Protein AF-0000000079819477 (afdb_homodimer)

Radius of gyration: 20.24 Å; Cα contacts (8 Å, |Δi|>4): 653; chains: 2; bounding box: 51×60×41 Å

InterPro domains:
  IPR011944 Steroid delta5-4-isomerase [TIGR02246] (7-122)
  IPR032710 NTF2-like domain superfamily [SSF54427] (2-127)
  IPR037401 SnoaL-like domain [PF13577] (3-123)

Organism: NCBI:txid1608957

pLDDT: mean 87.88, std 18.4, range [23.7, 98.88]

Solvent-accessible surface area (backbone atoms only — not comparable to full-atom values): 16091 Å² total; per-residue (Å²): 129,88,58,61,66,62,48,50,53,56,54,46,52,56,54,50,30,42,54,25,50,45,64,69,29,33,62,68,25,29,61,51,37,29,71,76,14,40,34,23,80,36,70,83,53,72,38,69,17,23,68,54,38,20,54,52,43,42,59,58,52,68,48,39,75,48,49,47,66,47,73,33,46,76,43,71,50,76,57,90,54,32,33,40,38,35,31,33,36,47,31,41,30,28,32,58,89,80,63,46,68,41,36,39,35,31,40,37,46,36,34,32,34,52,53,96,88,36,79,25,33,44,33,41,35,37,30,36,62,50,44,44,66,76,54,81,66,45,49,86,71,55,53,26,30,39,82,93,45,55,51,74,70,71,81,110,129,87,55,63,67,59,48,50,55,57,55,44,51,56,41,50,31,39,47,22,49,46,33,70,30,32,62,68,24,29,63,51,37,29,72,77,13,40,36,24,78,39,70,83,53,73,38,71,16,23,69,54,38,20,54,52,43,40,59,58,52,67,48,37,73,45,44,48,65,40,54,44,76,77,43,72,49,74,58,90,56,33,34,39,38,36,31,33,33,49,31,40,31,28,31,61,88,80,62,48,68,41,35,40,35,32,40,36,46,36,34,33,33,52,56,96,88,36,77,25,32,44,33,39,37,38,31,33,67,52,44,43,66,76,51,81,66,46,43,78,72,61,38,40,38,53,88,92,48,46,57,72,69,70,81,108

Foldseek 3Di:
DDPVVVLVQQVVLVVQLVVCLQVLNLLSNLVLAAQQAWEAALQPDTQGGSVSRSVVSNVVSVQFPGKDKDKADWDWDDDPFKMKIKIKIWMWTQGPVPRDIKIWIWMKIFMWGQDPNHTGTRYIHIQTDAMVVGDPSRDPQRCLDDPVRGPPPPVD/DDDVVVLVQVVVLVVQLVVCLQVLNLLSNLVLAAQQAWEAALQPDTQGGSVSRSVVSNVVSVQFDGKDKDKADWDWDDDPFKMKIKIKIWMWTQGPVPRDIKIWIWIKIFMWGQDPNHTGTRYIYIQTPAMVVGDPSRDPCRCLDDPVCGPPCPVD

Structure (mmCIF, N/CA/C/O backbone):
data_AF-0000000079819477-model_v1
#
loop_
_entity.id
_entity.type
_entity.pdbx_description
1 polymer 'SnoaL-like domain-containing protein'
#
loop_
_atom_site.group_PDB
_atom_site.id
_atom_site.type_symbol
_atom_site.label_atom_id
_atom_site.label_alt_id
_atom_site.label_comp_id
_atom_site.label_asym_id
_atom_site.label_entity_id
_atom_site.label_seq_id
_atom_site.pdbx_PDB_ins_code
_atom_site.Cartn_x
_atom_site.Cartn_y
_atom_site.Cartn_z
_atom_site.occupancy
_atom_site.B_iso_or_equiv
_atom_site.auth_seq_id
_atom_site.auth_comp_id
_atom_site.auth_asym_id
_atom_site.auth_atom_id
_atom_site.pdbx_PDB_model_num
ATOM 1 N N . MET A 1 1 ? 21.891 3.715 -12.352 1 65.81 1 MET A N 1
ATOM 2 C CA . MET A 1 1 ? 21.922 2.898 -11.141 1 65.81 1 MET A CA 1
ATOM 3 C C . MET A 1 1 ? 20.906 3.387 -10.117 1 65.81 1 MET A C 1
ATOM 5 O O . MET A 1 1 ? 20.656 4.59 -10.016 1 65.81 1 MET A O 1
ATOM 9 N N . THR A 1 2 ? 20.266 2.428 -9.547 1 78.06 2 THR A N 1
ATOM 10 C CA . THR A 1 2 ? 19.266 2.789 -8.539 1 78.06 2 THR A CA 1
ATOM 11 C C . THR A 1 2 ? 19.938 3.459 -7.34 1 78.06 2 THR A C 1
ATOM 13 O O . THR A 1 2 ? 20.875 2.918 -6.762 1 78.06 2 THR A O 1
ATOM 16 N N . ASP A 1 3 ? 19.641 4.723 -7.102 1 89.94 3 ASP A N 1
ATOM 17 C CA . ASP A 1 3 ? 20.141 5.461 -5.945 1 89.94 3 ASP A CA 1
ATOM 18 C C . ASP A 1 3 ? 19.344 5.117 -4.688 1 89.94 3 ASP A C 1
ATOM 20 O O . ASP A 1 3 ? 18.391 5.812 -4.34 1 89.94 3 ASP A O 1
ATOM 24 N N . LEU A 1 4 ? 19.812 4.129 -4.02 1 94.12 4 LEU A N 1
ATOM 25 C CA . LEU A 1 4 ? 19.094 3.58 -2.883 1 94.12 4 LEU A CA 1
ATOM 26 C C . LEU A 1 4 ? 19.062 4.574 -1.726 1 94.12 4 LEU A C 1
ATOM 28 O O . LEU A 1 4 ? 18.094 4.613 -0.96 1 94.12 4 LEU A O 1
ATOM 32 N N . ALA A 1 5 ? 20.078 5.289 -1.614 1 94.69 5 ALA A N 1
ATOM 33 C CA . ALA A 1 5 ? 20.109 6.285 -0.549 1 94.69 5 ALA A CA 1
ATOM 34 C C . ALA A 1 5 ? 19.047 7.352 -0.766 1 94.69 5 ALA A C 1
ATOM 36 O O . ALA A 1 5 ? 18.312 7.711 0.165 1 94.69 5 ALA A O 1
ATOM 37 N N . ALA A 1 6 ? 18.953 7.883 -1.973 1 96 6 ALA A N 1
ATOM 38 C CA . ALA A 1 6 ? 17.938 8.883 -2.299 1 96 6 ALA A CA 1
ATOM 39 C C . ALA A 1 6 ? 16.547 8.31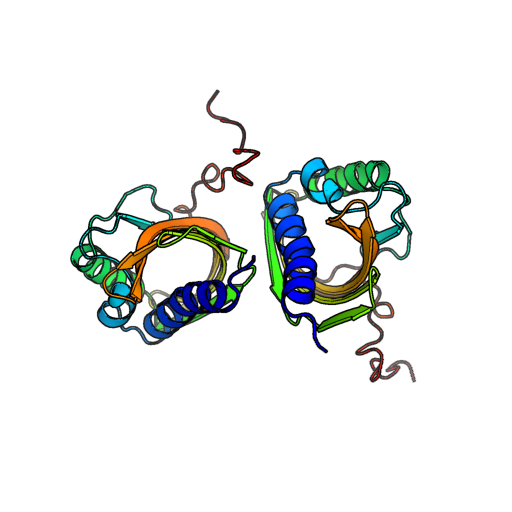2 -2.105 1 96 6 ALA A C 1
ATOM 41 O O . ALA A 1 6 ? 15.648 9.008 -1.604 1 96 6 ALA A O 1
ATOM 42 N N . ILE A 1 7 ? 16.344 7.109 -2.504 1 96.62 7 ILE A N 1
ATOM 43 C CA . ILE A 1 7 ? 15.055 6.449 -2.342 1 96.62 7 ILE A CA 1
ATOM 44 C C . ILE A 1 7 ? 14.688 6.395 -0.86 1 96.62 7 ILE A C 1
ATOM 46 O O . ILE A 1 7 ? 13.57 6.746 -0.478 1 96.62 7 ILE A O 1
ATOM 50 N N . ARG A 1 8 ? 15.617 5.988 -0.075 1 96.62 8 ARG A N 1
ATOM 51 C CA . ARG A 1 8 ? 15.367 5.902 1.359 1 96.62 8 ARG A CA 1
ATOM 52 C C . ARG A 1 8 ? 15.062 7.273 1.95 1 96.62 8 ARG A C 1
ATOM 54 O O . ARG A 1 8 ? 14.211 7.406 2.824 1 96.62 8 ARG A O 1
ATOM 61 N N . GLU A 1 9 ? 15.742 8.219 1.537 1 97.38 9 GLU A N 1
ATOM 62 C CA . GLU A 1 9 ? 15.492 9.578 2.01 1 97.38 9 GLU A CA 1
ATOM 63 C C . GLU A 1 9 ? 14.078 10.031 1.666 1 97.38 9 GLU A C 1
ATOM 65 O O . GLU A 1 9 ? 13.398 10.648 2.488 1 97.38 9 GLU A O 1
ATOM 70 N N . VAL A 1 10 ? 13.633 9.742 0.478 1 98.12 10 VAL A N 1
ATOM 71 C CA . VAL A 1 10 ? 12.297 10.109 0.036 1 98.12 10 VAL A CA 1
ATOM 72 C C . VAL A 1 10 ? 11.258 9.375 0.876 1 98.12 10 VAL A C 1
ATOM 74 O O . VAL A 1 10 ? 10.273 9.977 1.329 1 98.12 10 VAL A O 1
ATOM 77 N N . GLU A 1 11 ? 11.469 8.102 1.123 1 98.06 11 GLU A N 1
ATOM 78 C CA . GLU A 1 11 ? 10.555 7.32 1.952 1 98.06 11 GLU A CA 1
ATOM 79 C C . GLU A 1 11 ? 10.453 7.902 3.359 1 98.06 11 GLU A C 1
ATOM 81 O O . GLU A 1 11 ? 9.367 7.953 3.939 1 98.06 11 GLU A O 1
ATOM 86 N N . GLN A 1 12 ? 11.531 8.359 3.887 1 97.69 12 GLN A N 1
ATOM 87 C CA . GLN A 1 12 ? 11.586 8.875 5.254 1 97.69 12 GLN A CA 1
ATOM 88 C C . GLN A 1 12 ? 10.766 10.148 5.395 1 97.69 12 GLN A C 1
ATOM 90 O O . GLN A 1 12 ? 10.297 10.484 6.488 1 97.69 12 GLN A O 1
ATOM 95 N N . VAL A 1 13 ? 10.586 10.867 4.32 1 97.69 13 VAL A N 1
ATOM 96 C CA . VAL A 1 13 ? 9.766 12.07 4.359 1 97.69 13 VAL A CA 1
ATOM 97 C C . VAL A 1 13 ? 8.367 11.719 4.859 1 97.69 13 VAL A C 1
ATOM 99 O O . VAL A 1 13 ? 7.824 12.398 5.734 1 97.69 13 VAL A O 1
ATOM 102 N N . PHE A 1 14 ? 7.801 10.633 4.422 1 95.19 14 PHE A N 1
ATOM 103 C CA . PHE A 1 14 ? 6.426 10.297 4.77 1 95.19 14 PHE A CA 1
ATOM 104 C C . PHE A 1 14 ? 6.367 9.641 6.145 1 95.19 14 PHE A C 1
ATOM 106 O O . PHE A 1 14 ? 5.367 9.766 6.855 1 95.19 14 PHE A O 1
ATOM 113 N N . VAL A 1 15 ? 7.43 8.969 6.488 1 97.38 15 VAL A N 1
ATOM 114 C CA . VAL A 1 15 ? 7.488 8.445 7.848 1 97.38 15 VAL A CA 1
ATOM 115 C C . VAL A 1 15 ? 7.496 9.594 8.852 1 97.38 15 VAL A C 1
ATOM 117 O O . VAL A 1 15 ? 6.746 9.578 9.828 1 97.38 15 VAL A O 1
ATOM 120 N N . THR A 1 16 ? 8.266 10.57 8.516 1 96.88 16 THR A N 1
ATOM 121 C CA . THR A 1 16 ? 8.32 11.75 9.367 1 96.88 16 THR A CA 1
ATOM 122 C C . THR A 1 16 ? 6.984 12.484 9.375 1 96.88 16 THR A C 1
ATOM 124 O O . THR A 1 16 ? 6.5 12.891 10.43 1 96.88 16 THR A O 1
ATOM 127 N N . TYR A 1 17 ? 6.398 12.68 8.234 1 98.12 17 TYR A N 1
ATOM 128 C CA . TYR A 1 17 ? 5.113 13.352 8.109 1 98.12 17 TYR A CA 1
ATOM 129 C C . TYR A 1 17 ? 4.074 12.727 9.023 1 98.12 17 TYR A C 1
ATOM 131 O O . TYR A 1 17 ? 3.475 13.406 9.859 1 98.12 17 TYR A O 1
ATOM 139 N N . PHE A 1 18 ? 3.904 11.445 8.945 1 98.31 18 PHE A N 1
ATOM 140 C CA . PHE A 1 18 ? 2.832 10.797 9.688 1 98.31 18 PHE A CA 1
ATOM 141 C C . PHE A 1 18 ? 3.166 10.719 11.172 1 98.31 18 PHE A C 1
ATOM 143 O O . PHE A 1 18 ? 2.271 10.766 12.016 1 98.31 18 PHE A O 1
ATOM 150 N N . ASP A 1 19 ? 4.48 10.602 11.516 1 98.38 19 ASP A N 1
ATOM 151 C CA . ASP A 1 19 ? 4.852 10.695 12.922 1 98.38 19 ASP A CA 1
ATOM 152 C C . ASP A 1 19 ? 4.383 12.016 13.531 1 98.38 19 ASP A C 1
ATOM 154 O O . ASP A 1 19 ? 3.871 12.039 14.648 1 98.38 19 ASP A O 1
ATOM 158 N N . ARG A 1 20 ? 4.543 13.07 12.773 1 98.31 20 ARG A N 1
ATOM 159 C CA . ARG A 1 20 ? 4.113 14.383 13.242 1 98.31 20 ARG A CA 1
ATOM 160 C C . ARG A 1 20 ? 2.59 14.492 13.25 1 98.31 20 ARG A C 1
ATOM 162 O O . ARG A 1 20 ? 2.012 15.109 14.148 1 98.31 20 ARG A O 1
ATOM 169 N N . VAL A 1 21 ? 1.913 13.93 12.25 1 98.12 21 VAL A N 1
ATOM 170 C CA . VAL A 1 21 ? 0.455 13.883 12.234 1 98.12 21 VAL A CA 1
ATOM 171 C C . VAL A 1 21 ? -0.05 13.18 13.5 1 98.12 21 VAL A C 1
ATOM 173 O O . VAL A 1 21 ? -0.926 13.695 14.195 1 98.12 21 VAL A O 1
ATOM 176 N N . ASP A 1 22 ? 0.51 12.086 13.812 1 98.31 22 ASP A N 1
ATOM 177 C CA . ASP A 1 22 ? 0.07 11.281 14.953 1 98.31 22 ASP A CA 1
ATOM 178 C C . ASP A 1 22 ? 0.388 11.984 16.266 1 98.31 22 ASP A C 1
ATOM 180 O O . ASP A 1 22 ? -0.265 11.734 17.281 1 98.31 22 ASP A O 1
ATOM 184 N N . ALA A 1 23 ? 1.373 12.844 16.266 1 98.19 23 ALA A N 1
ATOM 185 C CA . ALA A 1 23 ? 1.711 13.664 17.422 1 98.19 23 ALA A CA 1
ATOM 186 C C . ALA A 1 23 ? 0.801 14.891 17.516 1 98.19 23 ALA A C 1
ATOM 188 O O . ALA A 1 23 ? 0.952 15.719 18.422 1 98.19 23 ALA A O 1
ATOM 189 N N . LYS A 1 24 ? -0.048 15.039 16.594 1 97 24 LYS A N 1
ATOM 190 C CA . LYS A 1 24 ? -0.95 16.188 16.516 1 97 24 LYS A CA 1
ATOM 191 C C . LYS A 1 24 ? -0.17 17.484 16.422 1 97 24 LYS A C 1
ATOM 193 O O . LYS A 1 24 ? -0.465 18.453 17.125 1 97 24 LYS A O 1
ATOM 198 N N . ASP A 1 25 ? 0.803 17.422 15.617 1 97.94 25 ASP A N 1
ATOM 199 C CA . ASP A 1 25 ? 1.66 18.578 15.328 1 97.94 25 ASP A CA 1
ATOM 200 C C . ASP A 1 25 ? 1.52 19.016 13.875 1 97.94 25 ASP A C 1
ATOM 202 O O . ASP A 1 25 ? 2.402 18.75 13.055 1 97.94 25 ASP A O 1
ATOM 206 N N . PRO A 1 26 ? 0.412 19.75 13.594 1 97.12 26 PRO A N 1
ATOM 207 C CA . PRO A 1 26 ? 0.132 20.078 12.195 1 97.12 26 PRO A CA 1
ATOM 208 C C . PRO A 1 26 ? 1.233 20.922 11.555 1 97.12 26 PRO A C 1
ATOM 210 O O . PRO A 1 26 ? 1.517 20.781 10.367 1 97.12 26 PRO A O 1
ATOM 213 N N . GLU A 1 27 ? 1.852 21.828 12.266 1 97.94 27 GLU A N 1
ATOM 214 C CA . GLU A 1 27 ? 2.936 22.625 11.711 1 97.94 27 GLU A CA 1
ATOM 215 C C . GLU A 1 27 ? 4.145 21.766 11.375 1 97.94 27 GLU A C 1
ATOM 217 O O . GLU A 1 27 ? 4.723 21.891 10.289 1 97.94 27 GLU A O 1
ATOM 222 N N . GLY A 1 28 ? 4.531 20.922 12.344 1 98.25 28 GLY A N 1
ATOM 223 C CA . GLY A 1 28 ? 5.617 19.984 12.086 1 98.25 28 GLY A CA 1
ATOM 224 C C . GLY A 1 28 ? 5.34 19.062 10.922 1 98.25 28 GLY A C 1
ATOM 225 O O . GLY A 1 28 ? 6.242 18.75 10.141 1 98.25 28 GLY A O 1
ATOM 226 N N . ALA A 1 29 ? 4.105 18.625 10.797 1 98.38 29 ALA A N 1
ATOM 227 C CA . ALA A 1 29 ? 3.713 17.766 9.68 1 98.38 29 ALA A CA 1
ATOM 228 C C . ALA A 1 29 ? 3.801 18.5 8.352 1 98.38 29 ALA A C 1
ATOM 230 O O . ALA A 1 29 ? 4.336 17.984 7.375 1 98.38 29 ALA A O 1
ATOM 231 N N . ALA A 1 30 ? 3.359 19.688 8.336 1 98.31 30 ALA A N 1
ATOM 232 C CA . ALA A 1 30 ? 3.307 20.469 7.102 1 98.31 30 ALA A CA 1
ATOM 233 C C . ALA A 1 30 ? 4.707 20.875 6.648 1 98.31 30 ALA A C 1
ATOM 235 O O . ALA A 1 30 ? 4.902 21.281 5.5 1 98.31 30 ALA A O 1
ATOM 236 N N . ALA A 1 31 ? 5.672 20.766 7.484 1 98.19 31 ALA A N 1
ATOM 237 C CA . ALA A 1 31 ? 7.023 21.266 7.234 1 98.19 31 ALA A CA 1
ATOM 238 C C . ALA A 1 31 ? 7.699 20.469 6.113 1 98.19 31 ALA A C 1
ATOM 240 O O . ALA A 1 31 ? 8.672 20.953 5.52 1 98.19 31 ALA A O 1
ATOM 241 N N . VAL A 1 32 ? 7.266 19.312 5.797 1 98.38 32 VAL A N 1
ATOM 242 C CA . VAL A 1 32 ? 7.891 18.516 4.742 1 98.38 32 VAL A CA 1
ATOM 243 C C . VAL A 1 32 ? 7.43 19.016 3.377 1 98.38 32 VAL A C 1
ATOM 245 O O . VAL A 1 32 ? 7.992 18.625 2.348 1 98.38 32 VAL A O 1
ATOM 248 N N . PHE A 1 33 ? 6.406 19.828 3.33 1 98.69 33 PHE A N 1
ATOM 249 C CA . PHE A 1 33 ? 5.844 20.328 2.084 1 98.69 33 PHE A CA 1
ATOM 250 C C . PHE A 1 33 ? 6.488 21.656 1.692 1 98.69 33 PHE A C 1
ATOM 252 O O . PHE A 1 33 ? 6.883 22.438 2.559 1 98.69 33 PHE A O 1
ATOM 259 N N . ALA A 1 34 ? 6.574 21.891 0.445 1 98.75 34 ALA A N 1
ATOM 260 C CA . ALA A 1 34 ? 7.062 23.156 -0.084 1 98.75 34 ALA A CA 1
ATOM 261 C C . ALA A 1 34 ? 6.105 24.297 0.25 1 98.75 34 ALA A C 1
ATOM 263 O O . ALA A 1 34 ? 4.906 24.078 0.43 1 98.75 34 ALA A O 1
ATOM 264 N N . GLU A 1 35 ? 6.617 25.453 0.262 1 98.31 35 GLU A N 1
ATOM 265 C CA . GLU A 1 35 ? 5.793 26.641 0.516 1 98.31 35 GLU A CA 1
ATOM 266 C C . GLU A 1 35 ? 4.691 26.781 -0.53 1 98.31 35 GLU A C 1
ATOM 268 O O . GLU A 1 35 ? 3.605 27.281 -0.234 1 98.31 35 GLU A O 1
ATOM 273 N N . ASP A 1 36 ? 4.988 26.266 -1.701 1 98.25 36 ASP A N 1
ATOM 274 C CA . ASP A 1 36 ? 4.043 26.375 -2.807 1 98.25 36 ASP A CA 1
ATOM 275 C C . ASP A 1 36 ? 3.445 25.016 -3.168 1 98.25 36 ASP A C 1
ATOM 277 O O . ASP A 1 36 ? 3.033 24.797 -4.309 1 98.25 36 ASP A O 1
ATOM 281 N N . ALA A 1 37 ? 3.504 24.141 -2.295 1 98.75 37 ALA A N 1
ATOM 282 C CA . ALA A 1 37 ? 3.014 22.781 -2.562 1 98.75 37 ALA A CA 1
ATOM 283 C C . ALA A 1 37 ? 1.526 22.797 -2.9 1 98.75 37 ALA A C 1
ATOM 285 O O . ALA A 1 37 ? 0.786 23.672 -2.438 1 98.75 37 ALA A O 1
ATOM 286 N N . ARG A 1 38 ? 1.12 21.891 -3.697 1 98.56 38 ARG A N 1
ATOM 287 C CA . ARG A 1 38 ? -0.28 21.609 -4.004 1 98.56 38 ARG A CA 1
ATOM 288 C C . ARG A 1 38 ? -0.738 20.312 -3.348 1 98.56 38 ARG A C 1
ATOM 290 O O . ARG A 1 38 ? -0.181 19.25 -3.615 1 98.56 38 ARG A O 1
ATOM 297 N N . ILE A 1 39 ? -1.834 20.406 -2.547 1 96.69 39 ILE A N 1
ATOM 298 C CA . ILE A 1 39 ? -2.17 19.281 -1.685 1 96.69 39 ILE A CA 1
ATOM 299 C C . ILE A 1 39 ? -3.66 18.969 -1.8 1 96.69 39 ILE A C 1
ATOM 301 O O . ILE A 1 39 ? -4.5 19.859 -1.649 1 96.69 39 ILE A O 1
ATOM 305 N N . ASP A 1 40 ? -3.984 17.75 -2.068 1 92.81 40 ASP A N 1
ATOM 306 C CA . ASP A 1 40 ? -5.355 17.234 -2.078 1 92.81 40 ASP A CA 1
ATOM 307 C C . ASP A 1 40 ? -5.5 16.031 -1.165 1 92.81 40 ASP A C 1
ATOM 309 O O . ASP A 1 40 ? -4.938 14.961 -1.441 1 92.81 40 ASP A O 1
ATOM 313 N N . ILE A 1 41 ? -6.293 16.156 -0.115 1 90.31 41 ILE A N 1
ATOM 314 C CA . ILE A 1 41 ? -6.48 15.039 0.808 1 90.31 41 ILE A CA 1
ATOM 315 C C . ILE A 1 41 ? -7.906 14.508 0.692 1 90.31 41 ILE A C 1
ATOM 317 O O . ILE A 1 41 ? -8.695 14.625 1.634 1 90.31 41 ILE A O 1
ATOM 321 N N . MET A 1 42 ? -8.227 13.883 -0.385 1 81.94 42 MET A N 1
ATOM 322 C CA . MET A 1 42 ? -9.391 13.039 -0.655 1 81.94 42 MET A CA 1
ATOM 323 C C . MET A 1 42 ? -10.602 13.883 -1.022 1 81.94 42 MET A C 1
ATOM 325 O O . MET A 1 42 ? -11.68 13.344 -1.288 1 81.94 42 MET A O 1
ATOM 329 N N . THR A 1 43 ? -10.516 15.156 -1.091 1 76.25 43 THR A N 1
ATOM 330 C CA . THR A 1 43 ? -11.703 15.984 -1.277 1 76.25 43 THR A CA 1
ATOM 331 C C . THR A 1 43 ? -11.828 16.422 -2.732 1 76.25 43 THR A C 1
ATOM 333 O O . THR A 1 43 ? -12.891 16.891 -3.152 1 76.25 43 THR A O 1
ATOM 336 N N . GLY A 1 44 ? -10.766 16.25 -3.469 1 78.56 44 GLY A N 1
ATOM 337 C CA . GLY A 1 44 ? -10.742 16.812 -4.812 1 78.56 44 GLY A CA 1
ATOM 338 C C . GLY A 1 44 ? -10.414 18.281 -4.844 1 78.56 44 GLY A C 1
ATOM 339 O O . GLY A 1 44 ? -10.148 18.844 -5.91 1 78.56 44 GLY A O 1
ATOM 340 N N . ARG A 1 45 ? -10.406 18.953 -3.701 1 83.94 45 ARG A N 1
ATOM 341 C CA . ARG A 1 45 ? -10.023 20.344 -3.594 1 83.94 45 ARG A CA 1
ATOM 342 C C . ARG A 1 45 ? -8.547 20.484 -3.223 1 83.94 45 ARG A C 1
ATOM 344 O O . ARG A 1 45 ? -8.086 19.875 -2.252 1 83.94 45 ARG A O 1
ATOM 351 N N . VAL A 1 46 ? -8 21.328 -3.98 1 93.25 46 VAL A N 1
ATOM 352 C CA . VAL A 1 46 ? -6.566 21.5 -3.771 1 93.25 46 VAL A CA 1
ATOM 353 C C . VAL A 1 46 ? -6.316 22.641 -2.781 1 93.25 46 VAL A C 1
ATOM 355 O O . VAL A 1 46 ? -6.836 23.734 -2.953 1 93.25 46 VAL A O 1
ATOM 358 N N . VAL A 1 47 ? -5.543 22.312 -1.734 1 95.62 47 VAL A N 1
ATOM 359 C CA . VAL A 1 47 ? -5.008 23.312 -0.817 1 95.62 47 VAL A CA 1
ATOM 360 C C . VAL A 1 47 ? -3.666 23.828 -1.338 1 95.62 47 VAL A C 1
ATOM 362 O O . VAL A 1 47 ? -2.758 23.047 -1.612 1 95.62 47 VAL A O 1
ATOM 365 N N . GLU A 1 48 ? -3.617 25.109 -1.389 1 97.56 48 GLU A N 1
ATOM 366 C CA . GLU A 1 48 ? -2.412 25.688 -1.969 1 97.56 48 GLU A CA 1
ATOM 367 C C . GLU A 1 48 ? -1.472 26.203 -0.883 1 97.56 48 GLU A C 1
ATOM 369 O O . GLU A 1 48 ? -1.802 27.156 -0.172 1 97.56 48 GLU A O 1
ATOM 374 N N . GLY A 1 49 ? -0.332 25.531 -0.805 1 98.44 49 GLY A N 1
ATOM 375 C CA . GLY A 1 49 ? 0.728 26.047 0.044 1 98.44 49 GLY A CA 1
ATOM 376 C C . GLY A 1 49 ? 0.797 25.375 1.397 1 98.44 49 GLY A C 1
ATOM 377 O O . GLY A 1 49 ? -0.228 24.953 1.944 1 98.44 49 GLY A O 1
ATOM 378 N N . ARG A 1 50 ? 1.951 25.438 1.971 1 98.56 50 ARG A N 1
ATOM 379 C CA . ARG A 1 50 ? 2.279 24.781 3.232 1 98.56 50 ARG A CA 1
ATOM 380 C C . ARG A 1 50 ? 1.475 25.375 4.383 1 98.56 50 ARG A C 1
ATOM 382 O O . ARG A 1 50 ? 0.926 24.641 5.207 1 98.56 50 ARG A O 1
ATOM 389 N N . ASP A 1 51 ? 1.397 26.656 4.461 1 98.19 51 ASP A N 1
ATOM 390 C CA . ASP A 1 51 ? 0.721 27.312 5.578 1 98.19 51 ASP A CA 1
ATOM 391 C C . ASP A 1 51 ? -0.775 27 5.566 1 98.19 51 ASP A C 1
ATOM 393 O O . ASP A 1 51 ? -1.36 26.703 6.609 1 98.19 51 ASP A O 1
ATOM 397 N N . ALA A 1 52 ? -1.315 27.172 4.395 1 97.75 52 ALA A N 1
ATOM 398 C CA . ALA A 1 52 ? -2.732 26.828 4.273 1 97.75 52 ALA A CA 1
ATOM 399 C C . ALA A 1 52 ? -2.984 25.375 4.652 1 97.75 52 ALA A C 1
ATOM 401 O O . ALA A 1 52 ? -3.982 25.062 5.301 1 97.75 52 ALA A O 1
ATOM 402 N N . TYR A 1 53 ? -2.123 24.547 4.25 1 97.75 53 TYR A N 1
ATOM 403 C CA . TYR A 1 53 ? -2.283 23.141 4.578 1 97.75 53 TYR A CA 1
ATOM 404 C C . TYR A 1 53 ? -2.148 22.906 6.078 1 97.75 53 TYR A C 1
ATOM 406 O O . TYR A 1 53 ? -2.885 22.109 6.656 1 97.75 53 TYR A O 1
ATOM 414 N N . ALA A 1 54 ? -1.207 23.547 6.688 1 98 54 ALA A N 1
ATOM 415 C CA . ALA A 1 54 ? -1.066 23.406 8.133 1 98 54 ALA A CA 1
ATOM 416 C C . ALA A 1 54 ? -2.373 23.75 8.852 1 98 54 ALA A C 1
ATOM 418 O O . ALA A 1 54 ? -2.785 23.031 9.773 1 98 54 ALA A O 1
ATOM 419 N N . ARG A 1 55 ? -3.014 24.781 8.43 1 97.44 55 ARG A N 1
ATOM 420 C CA . ARG A 1 55 ? -4.285 25.172 9.031 1 97.44 55 ARG A CA 1
ATOM 421 C C . ARG A 1 55 ? -5.363 24.125 8.773 1 97.44 55 ARG A C 1
ATOM 423 O O . ARG A 1 55 ? -6.121 23.766 9.672 1 97.44 55 ARG A O 1
ATOM 430 N N . THR A 1 56 ? -5.398 23.734 7.574 1 95.88 56 THR A N 1
ATOM 431 C CA . THR A 1 56 ? -6.355 22.703 7.211 1 95.88 56 THR A CA 1
ATOM 432 C C . THR A 1 56 ? -6.133 21.438 8.047 1 95.88 56 THR A C 1
ATOM 434 O O . THR A 1 56 ? -7.082 20.875 8.594 1 95.88 56 THR A O 1
ATOM 437 N N . LEU A 1 57 ? -4.898 21.047 8.156 1 95.94 57 LEU A N 1
ATOM 438 C CA . LEU A 1 57 ? -4.543 19.844 8.898 1 95.94 57 LEU A CA 1
ATOM 439 C C . LEU A 1 57 ? -4.883 20 10.375 1 95.94 57 LEU A C 1
ATOM 441 O O . LEU A 1 57 ? -5.352 19.047 11.008 1 95.94 57 LEU A O 1
ATOM 445 N N . ALA A 1 58 ? -4.656 21.156 10.875 1 95.19 58 ALA A N 1
ATOM 446 C CA . ALA A 1 58 ? -5.02 21.422 12.266 1 95.19 58 ALA A CA 1
ATOM 447 C C . ALA A 1 58 ? -6.516 21.203 12.492 1 95.19 58 ALA A C 1
ATOM 449 O O . ALA A 1 58 ? -6.914 20.594 13.477 1 95.19 58 ALA A O 1
ATOM 450 N N . ALA A 1 59 ? -7.281 21.75 11.609 1 93.75 59 ALA A N 1
ATOM 451 C CA . ALA A 1 59 ? -8.727 21.594 11.719 1 93.75 59 ALA A CA 1
ATOM 452 C C . ALA A 1 59 ? -9.125 20.125 11.617 1 93.75 59 ALA A C 1
ATOM 454 O O . ALA A 1 59 ? -9.969 19.641 12.383 1 93.75 59 ALA A O 1
ATOM 455 N N . VAL A 1 60 ? -8.539 19.422 10.75 1 92.94 60 VAL A N 1
ATOM 456 C CA . VAL A 1 60 ? -8.836 18 10.555 1 92.94 60 VAL A CA 1
ATOM 457 C C . VAL A 1 60 ? -8.438 17.219 11.805 1 92.94 60 VAL A C 1
ATOM 459 O O . VAL A 1 60 ? -9.234 16.453 12.344 1 92.94 60 VAL A O 1
ATOM 462 N N . LEU A 1 61 ? -7.254 17.438 12.289 1 94.56 61 LEU A N 1
ATOM 463 C CA . LEU A 1 61 ? -6.727 16.688 13.43 1 94.56 61 LEU A CA 1
ATOM 464 C C . LEU A 1 61 ? -7.52 17 14.695 1 94.56 61 LEU A C 1
ATOM 466 O O . LEU A 1 61 ? -7.566 16.188 15.617 1 94.56 61 LEU A O 1
ATOM 470 N N . GLY A 1 62 ? -8.109 18.156 14.688 1 94.06 62 GLY A N 1
ATOM 471 C CA . GLY A 1 62 ? -8.922 18.562 15.82 1 94.06 62 GLY A CA 1
ATOM 472 C C . GLY A 1 62 ? -10.117 17.641 16.047 1 94.06 62 GLY A C 1
ATOM 473 O O . GLY A 1 62 ? -10.703 17.641 17.141 1 94.06 62 GLY A O 1
ATOM 474 N N . GLN A 1 63 ? -10.469 16.891 15.117 1 93.38 63 GLN A N 1
ATOM 475 C CA . GLN A 1 63 ? -11.633 16.016 15.195 1 93.38 63 GLN A CA 1
ATOM 476 C C . GLN A 1 63 ? -11.281 14.703 15.914 1 93.38 63 GLN A C 1
ATOM 478 O O . GLN A 1 63 ? -12.172 13.93 16.266 1 93.38 63 GLN A O 1
ATOM 483 N N . TYR A 1 64 ? -10 14.469 16.062 1 95.06 64 TYR A N 1
ATOM 484 C CA . TYR A 1 64 ? -9.57 13.164 16.547 1 95.06 64 TYR A CA 1
ATOM 485 C C . TYR A 1 64 ? -8.922 13.266 17.922 1 95.06 64 TYR A C 1
ATOM 487 O O . TYR A 1 64 ? -8.195 14.219 18.203 1 95.06 64 TYR A O 1
ATOM 495 N N . GLY A 1 65 ? -9.172 12.281 18.781 1 95.75 65 GLY A N 1
ATOM 496 C CA . GLY A 1 65 ? -8.453 12.156 20.047 1 95.75 65 GLY A CA 1
ATOM 497 C C . GLY A 1 65 ? -7.051 11.609 19.875 1 95.75 65 GLY A C 1
ATOM 498 O O . GLY A 1 65 ? -6.086 12.203 20.344 1 95.75 65 GLY A O 1
ATOM 499 N N . ARG A 1 66 ? -6.934 10.453 19.219 1 97.56 66 ARG A N 1
ATOM 500 C CA . ARG A 1 66 ? -5.684 9.781 18.875 1 97.56 66 ARG A CA 1
ATOM 501 C C . ARG A 1 66 ? -5.73 9.227 17.453 1 97.56 66 ARG A C 1
ATOM 503 O O . ARG A 1 66 ? -6.801 8.883 16.953 1 97.56 66 ARG A O 1
ATOM 510 N N . THR A 1 67 ? -4.617 9.227 16.891 1 97.62 67 THR A N 1
ATOM 511 C CA . THR A 1 67 ? -4.496 8.656 15.555 1 97.62 67 THR A CA 1
ATOM 512 C C . THR A 1 67 ? -3.262 7.762 15.453 1 97.62 67 THR A C 1
ATOM 514 O O . THR A 1 67 ? -2.348 7.867 16.266 1 97.62 67 THR A O 1
ATOM 517 N N . SER A 1 68 ? -3.225 6.859 14.508 1 98.56 68 SER A N 1
ATOM 518 C CA . SER A 1 68 ? -2.09 6.016 14.148 1 98.56 68 SER A CA 1
ATOM 519 C C . SER A 1 68 ? -2.076 5.719 12.648 1 98.56 68 SER A C 1
ATOM 521 O O . SER A 1 68 ? -3.033 5.152 12.117 1 98.56 68 SER A O 1
ATOM 523 N N . HIS A 1 69 ? -1.051 6.176 11.984 1 98.06 69 HIS A N 1
ATOM 524 C CA . HIS A 1 69 ? -0.906 5.996 10.547 1 98.06 69 HIS A CA 1
ATOM 525 C C . HIS A 1 69 ? 0.225 5.023 10.227 1 98.06 69 HIS A C 1
ATOM 527 O O . HIS A 1 69 ? 1.363 5.227 10.656 1 98.06 69 HIS A O 1
ATOM 533 N N . HIS A 1 70 ? -0.07 3.998 9.492 1 98.06 70 HIS A N 1
ATOM 534 C CA . HIS A 1 70 ? 0.875 2.967 9.078 1 98.06 70 HIS A CA 1
ATOM 535 C C . HIS A 1 70 ? 1.081 2.99 7.566 1 98.06 70 HIS A C 1
ATOM 537 O O . HIS A 1 70 ? 0.233 2.508 6.812 1 98.06 70 HIS A O 1
ATOM 543 N N . VAL A 1 71 ? 2.182 3.525 7.164 1 97.5 71 VAL A N 1
ATOM 544 C CA . VAL A 1 71 ? 2.484 3.656 5.742 1 97.5 71 VAL A CA 1
ATOM 545 C C . VAL A 1 71 ? 3.225 2.412 5.254 1 97.5 71 VAL A C 1
ATOM 547 O O . VAL A 1 71 ? 4.09 1.885 5.957 1 97.5 71 VAL A O 1
ATOM 550 N N . SER A 1 72 ? 2.852 1.978 4.082 1 96.31 72 SER A N 1
ATOM 551 C CA . SER A 1 72 ? 3.422 0.777 3.48 1 96.31 72 SER A CA 1
ATOM 552 C C . SER A 1 72 ? 3.506 0.903 1.962 1 96.31 72 SER A C 1
ATOM 554 O O . SER A 1 72 ? 3.174 1.95 1.402 1 96.31 72 SER A O 1
ATOM 556 N N . ASN A 1 73 ? 4.078 -0.093 1.25 1 96.44 73 ASN A N 1
ATOM 557 C CA . ASN A 1 73 ? 4.055 -0.247 -0.201 1 96.44 73 ASN A CA 1
ATOM 558 C C . ASN A 1 73 ? 4.777 0.902 -0.898 1 96.44 73 ASN A C 1
ATOM 560 O O . ASN A 1 73 ? 4.293 1.43 -1.9 1 96.44 73 ASN A O 1
ATOM 564 N N . PHE A 1 74 ? 5.824 1.249 -0.369 1 96.75 74 PHE A N 1
ATOM 565 C CA . PHE A 1 74 ? 6.539 2.352 -1.001 1 96.75 74 PHE A CA 1
ATOM 566 C C . PHE A 1 74 ? 7.031 1.951 -2.387 1 96.75 74 PHE A C 1
ATOM 568 O O . PHE A 1 74 ? 7.703 0.929 -2.541 1 96.75 74 PHE A O 1
ATOM 575 N N . GLN A 1 75 ? 6.758 2.762 -3.344 1 95.94 75 GLN A N 1
ATOM 576 C CA . GLN A 1 75 ? 7.367 2.812 -4.668 1 95.94 75 GLN A CA 1
ATOM 577 C C . GLN A 1 75 ? 7.918 4.203 -4.969 1 95.94 75 GLN A C 1
ATOM 579 O O . GLN A 1 75 ? 7.172 5.184 -4.977 1 95.94 75 GLN A O 1
ATOM 584 N N . VAL A 1 76 ? 9.227 4.25 -5.215 1 97.25 76 VAL A N 1
ATOM 585 C CA . VAL A 1 76 ? 9.883 5.543 -5.398 1 97.25 76 VAL A CA 1
ATOM 586 C C . VAL A 1 76 ? 10.758 5.508 -6.648 1 97.25 76 VAL A C 1
ATOM 588 O O . VAL A 1 76 ? 11.523 4.559 -6.852 1 97.25 76 VAL A O 1
ATOM 591 N N . THR A 1 77 ? 10.602 6.477 -7.473 1 96.06 77 THR A N 1
ATOM 592 C CA . THR A 1 77 ? 11.508 6.73 -8.578 1 96.06 77 THR A CA 1
ATOM 593 C C . THR A 1 77 ? 12.219 8.07 -8.406 1 96.06 77 THR A C 1
ATOM 595 O O . THR A 1 77 ? 11.586 9.07 -8.062 1 96.06 77 THR A O 1
ATOM 598 N N . VAL A 1 78 ? 13.531 8.039 -8.609 1 97.19 78 VAL A N 1
ATOM 599 C CA . VAL A 1 78 ? 14.328 9.258 -8.477 1 97.19 78 VAL A CA 1
ATOM 600 C C . VAL A 1 78 ? 15 9.578 -9.812 1 97.19 78 VAL A C 1
ATOM 602 O O . VAL A 1 78 ? 15.641 8.719 -10.414 1 97.19 78 VAL A O 1
ATOM 605 N N . ASP A 1 79 ? 14.812 10.719 -10.234 1 96.38 79 ASP A N 1
ATOM 606 C CA . ASP A 1 79 ? 15.453 11.266 -11.422 1 96.38 79 ASP A CA 1
ATOM 607 C C . ASP A 1 79 ? 16.125 12.602 -11.125 1 96.38 79 ASP A C 1
ATOM 609 O O . ASP A 1 79 ? 15.492 13.656 -11.203 1 96.38 79 ASP A O 1
ATOM 613 N N . GLY A 1 80 ? 17.422 12.492 -10.82 1 95.75 80 GLY A N 1
ATOM 614 C CA . GLY A 1 80 ? 18.125 13.695 -10.398 1 95.75 80 GLY A CA 1
ATOM 615 C C . GLY A 1 80 ? 17.547 14.297 -9.125 1 95.75 80 GLY A C 1
ATOM 616 O O . GLY A 1 80 ? 17.5 13.641 -8.086 1 95.75 80 GLY A O 1
ATOM 617 N N . ASP A 1 81 ? 17 15.469 -9.297 1 97.12 81 ASP A N 1
ATOM 618 C CA . ASP A 1 81 ? 16.484 16.203 -8.148 1 97.12 81 ASP A CA 1
ATOM 619 C C . ASP A 1 81 ? 14.961 16.125 -8.086 1 97.12 81 ASP A C 1
ATOM 621 O O . ASP A 1 81 ? 14.32 16.938 -7.406 1 97.12 81 ASP A O 1
ATOM 625 N N . ARG A 1 82 ? 14.414 15.266 -8.75 1 98.31 82 ARG A N 1
ATOM 626 C CA . ARG A 1 82 ? 12.977 15.023 -8.719 1 98.31 82 ARG A CA 1
ATOM 627 C C . ARG A 1 82 ? 12.672 13.562 -8.391 1 98.31 82 ARG A C 1
ATOM 629 O O . ARG A 1 82 ? 13.414 12.664 -8.789 1 98.31 82 ARG A O 1
ATOM 636 N N . ALA A 1 83 ? 11.625 13.383 -7.66 1 98.38 83 ALA A N 1
ATOM 637 C CA . ALA A 1 83 ? 11.203 12.031 -7.312 1 98.38 83 ALA A CA 1
ATOM 638 C C . ALA A 1 83 ? 9.688 11.898 -7.367 1 98.38 83 ALA A C 1
ATOM 640 O O . ALA A 1 83 ? 8.961 12.883 -7.184 1 98.38 83 ALA A O 1
ATOM 641 N N . GLU A 1 84 ? 9.242 10.727 -7.645 1 97.69 84 GLU A N 1
ATOM 642 C CA . GLU A 1 84 ? 7.844 10.32 -7.527 1 97.69 84 GLU A CA 1
ATOM 643 C C . GLU A 1 84 ? 7.68 9.195 -6.512 1 97.69 84 GLU A C 1
ATOM 645 O O . GLU A 1 84 ? 8.516 8.289 -6.441 1 97.69 84 GLU A O 1
ATOM 650 N N . LEU A 1 85 ? 6.633 9.305 -5.773 1 96.88 85 LEU A N 1
ATOM 651 C CA . LEU A 1 85 ? 6.391 8.312 -4.73 1 96.88 85 LEU A CA 1
ATOM 652 C C . LEU A 1 85 ? 4.938 7.859 -4.738 1 96.88 85 LEU A C 1
ATOM 654 O O . LEU A 1 85 ? 4.027 8.68 -4.871 1 96.88 85 LEU A O 1
ATOM 658 N N . MET A 1 86 ? 4.758 6.559 -4.711 1 94.94 86 MET A N 1
ATOM 659 C CA . MET A 1 86 ? 3.482 5.941 -4.359 1 94.94 86 MET A CA 1
ATOM 660 C C . MET A 1 86 ? 3.602 5.141 -3.066 1 94.94 86 MET A C 1
ATOM 662 O O . MET A 1 86 ? 4.594 4.445 -2.852 1 94.94 86 MET A O 1
ATOM 666 N N . ALA A 1 87 ? 2.654 5.191 -2.254 1 96.75 87 ALA A N 1
ATOM 667 C CA . ALA A 1 87 ? 2.561 4.402 -1.031 1 96.75 87 ALA A CA 1
ATOM 668 C C . ALA A 1 87 ? 1.105 4.195 -0.62 1 96.75 87 ALA A C 1
ATOM 670 O O . ALA A 1 87 ? 0.195 4.75 -1.239 1 96.75 87 ALA A O 1
ATOM 671 N N . TYR A 1 88 ? 0.908 3.369 0.319 1 95.62 88 TYR A N 1
ATOM 672 C CA . TYR A 1 88 ? -0.397 3.186 0.944 1 95.62 88 TYR A CA 1
ATOM 673 C C . TYR A 1 88 ? -0.337 3.49 2.436 1 95.62 88 TYR A C 1
ATOM 675 O O . TYR A 1 88 ? 0.729 3.406 3.049 1 95.62 88 TYR A O 1
ATOM 683 N N . VAL A 1 89 ? -1.483 3.854 2.941 1 97 89 VAL A N 1
ATOM 684 C CA . VAL A 1 89 ? -1.536 4.102 4.379 1 97 89 VAL A CA 1
ATOM 685 C C . VAL A 1 89 ? -2.781 3.445 4.973 1 97 89 VAL A C 1
ATOM 687 O O . VAL A 1 89 ? -3.855 3.479 4.367 1 97 89 VAL A O 1
ATOM 690 N N . ASP A 1 90 ? -2.631 2.723 5.996 1 97.5 90 ASP A N 1
ATOM 691 C CA . ASP A 1 90 ? -3.658 2.285 6.938 1 97.5 90 ASP A CA 1
ATOM 692 C C . ASP A 1 90 ? -3.727 3.213 8.148 1 97.5 90 ASP A C 1
ATOM 694 O O . ASP A 1 90 ? -2.787 3.275 8.945 1 97.5 90 ASP A O 1
ATOM 698 N N . ALA A 1 91 ? -4.816 3.891 8.289 1 97.5 91 ALA A N 1
ATOM 699 C CA . ALA A 1 91 ? -4.895 4.969 9.281 1 97.5 91 ALA A CA 1
ATOM 700 C C . ALA A 1 91 ? -6.047 4.738 10.25 1 97.5 91 ALA A C 1
ATOM 702 O O . ALA A 1 91 ? -7.191 4.547 9.828 1 97.5 91 ALA A O 1
ATOM 703 N N . VAL A 1 92 ? -5.719 4.824 11.508 1 97.62 92 VAL A N 1
ATOM 704 C CA . VAL A 1 92 ? -6.691 4.641 12.578 1 97.62 92 VAL A CA 1
ATOM 705 C C . VAL A 1 92 ? -6.91 5.961 13.312 1 97.62 92 VAL A C 1
ATOM 707 O O . VAL A 1 92 ? -5.949 6.645 13.672 1 97.62 92 VAL A O 1
ATOM 710 N N . HIS A 1 93 ? -8.203 6.316 13.477 1 96.19 93 HIS A N 1
ATOM 711 C CA . HIS A 1 93 ? -8.57 7.547 14.172 1 96.19 93 HIS A CA 1
ATOM 712 C C . HIS A 1 93 ? -9.602 7.273 15.258 1 96.19 93 HIS A C 1
ATOM 714 O O . HIS A 1 93 ? -10.641 6.652 15 1 96.19 93 HIS A O 1
ATOM 720 N N . ARG A 1 94 ? -9.352 7.699 16.406 1 97.31 94 ARG A N 1
ATOM 721 C CA . ARG A 1 94 ? -10.391 7.762 17.422 1 97.31 94 ARG A CA 1
ATOM 722 C C . ARG A 1 94 ? -11.172 9.07 17.344 1 97.31 94 ARG A C 1
ATOM 724 O O . ARG A 1 94 ? -10.625 10.141 17.625 1 97.31 94 ARG A O 1
ATOM 731 N N . MET A 1 95 ? -12.43 8.984 17.062 1 92.94 95 MET A N 1
ATOM 732 C CA . MET A 1 95 ? -13.258 10.172 16.875 1 92.94 95 MET A CA 1
ATOM 733 C C . MET A 1 95 ? -13.602 10.812 18.219 1 92.94 95 MET A C 1
ATOM 735 O O . MET A 1 9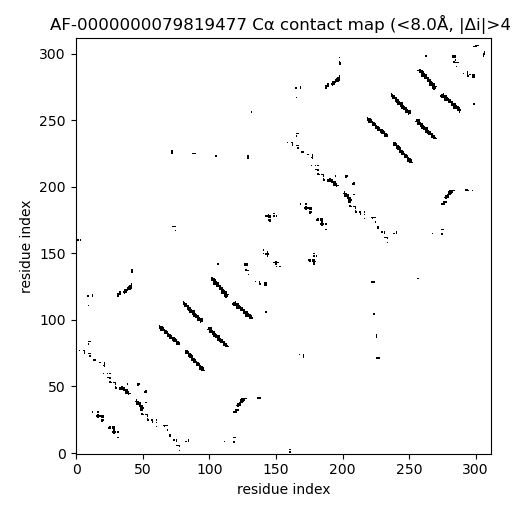5 ? -14.016 10.125 19.141 1 92.94 95 MET A O 1
ATOM 739 N N . LYS A 1 96 ? -13.523 12.148 18.297 1 93.88 96 LYS A N 1
ATOM 740 C CA . LYS A 1 96 ? -13.914 12.852 19.516 1 93.88 96 LYS A CA 1
ATOM 741 C C . LYS A 1 96 ? -15.438 12.914 19.641 1 93.88 96 LYS A C 1
ATOM 743 O O . LYS A 1 96 ? -15.969 12.922 20.75 1 93.88 96 LYS A O 1
ATOM 748 N N . SER A 1 97 ? -16.047 12.977 18.578 1 90.88 97 SER A N 1
ATOM 749 C CA . SER A 1 97 ? -17.484 13.188 18.547 1 90.88 97 SER A CA 1
ATOM 750 C C . SER A 1 97 ? -18.219 12.062 19.281 1 90.88 97 SER A C 1
ATOM 752 O O . SER A 1 97 ? -19.188 12.312 20 1 90.88 97 SER A O 1
ATOM 754 N N . ASP A 1 98 ? -17.812 10.766 19.109 1 93.19 98 ASP A N 1
ATOM 755 C CA . ASP A 1 98 ? -18.578 9.656 19.688 1 93.19 98 ASP A CA 1
ATOM 756 C C . ASP A 1 98 ? -17.641 8.602 20.281 1 93.19 98 ASP A C 1
ATOM 758 O O . ASP A 1 98 ? -18.109 7.578 20.781 1 93.19 98 ASP A O 1
ATOM 762 N N . GLY A 1 99 ? -16.344 8.805 20.094 1 94.81 99 GLY A N 1
ATOM 763 C CA . GLY A 1 99 ? -15.367 7.906 20.703 1 94.81 99 GLY A CA 1
ATOM 764 C C . GLY A 1 99 ? -15.109 6.66 19.875 1 94.81 99 GLY A C 1
ATOM 765 O O . GLY A 1 99 ? -14.281 5.828 20.234 1 94.81 99 GLY A O 1
ATOM 766 N N . ARG A 1 100 ? -15.703 6.465 18.766 1 94.44 100 ARG A N 1
ATOM 767 C CA . ARG A 1 100 ? -15.531 5.281 17.938 1 94.44 100 ARG A CA 1
ATOM 768 C C . ARG A 1 100 ? -14.289 5.41 17.047 1 94.44 100 ARG A C 1
ATOM 770 O O . ARG A 1 100 ? -13.758 6.504 16.875 1 94.44 100 ARG A O 1
ATOM 777 N N . ILE A 1 101 ? -13.836 4.25 16.562 1 96.12 101 ILE A N 1
ATOM 778 C CA . ILE A 1 101 ? -12.711 4.227 15.641 1 96.12 101 ILE A CA 1
ATOM 779 C C . ILE A 1 101 ? -13.203 4.438 14.203 1 96.12 101 ILE A C 1
ATOM 781 O O . ILE A 1 101 ? -14.195 3.836 13.789 1 96.12 101 ILE A O 1
ATOM 785 N N . TRP A 1 102 ? -12.539 5.352 13.523 1 94 102 TRP A N 1
ATOM 786 C CA . TRP A 1 102 ? -12.625 5.465 12.07 1 94 102 TRP A CA 1
ATOM 787 C C . TRP A 1 102 ? -11.328 5.023 11.406 1 94 102 TRP A C 1
ATOM 789 O O . TRP A 1 102 ? -10.266 5.605 11.664 1 94 102 TRP A O 1
ATOM 799 N N . GLN A 1 103 ? -11.391 3.971 10.641 1 96.06 103 GLN A N 1
ATOM 800 C CA . GLN A 1 103 ? -10.211 3.467 9.938 1 96.06 103 GLN A CA 1
ATOM 801 C C . GLN A 1 103 ? -10.289 3.777 8.445 1 96.06 103 GLN A C 1
ATOM 803 O O . GLN A 1 103 ? -11.305 3.504 7.797 1 96.06 103 GLN A O 1
ATOM 808 N N . LEU A 1 104 ? -9.242 4.352 8.016 1 94.38 104 LEU A N 1
ATOM 809 C CA . LEU A 1 104 ? -9.141 4.781 6.625 1 94.38 104 LEU A CA 1
ATOM 810 C C . LEU A 1 104 ? -8 4.055 5.914 1 94.38 104 LEU A C 1
ATOM 812 O O . LEU A 1 104 ? -6.91 3.904 6.473 1 94.38 104 LEU A O 1
ATOM 816 N N . TRP A 1 105 ? -8.258 3.541 4.723 1 95.31 105 TRP A N 1
ATOM 817 C CA . TRP A 1 105 ? -7.234 3.061 3.801 1 95.31 105 TRP A CA 1
ATOM 818 C C . TRP A 1 105 ? -7.129 3.971 2.582 1 95.31 105 TRP A C 1
ATOM 820 O O . TRP A 1 105 ? -8.141 4.316 1.969 1 95.31 105 TRP A O 1
ATOM 830 N N . ALA A 1 106 ? -5.902 4.332 2.275 1 93.38 106 ALA A N 1
ATOM 831 C CA . ALA A 1 106 ? -5.734 5.297 1.193 1 93.38 106 ALA A CA 1
ATOM 832 C C . ALA A 1 106 ? -4.434 5.055 0.438 1 93.38 106 ALA A C 1
ATOM 834 O O . ALA A 1 106 ? -3.543 4.355 0.929 1 93.38 106 ALA A O 1
ATOM 835 N N . ARG A 1 107 ? -4.371 5.551 -0.813 1 93 107 ARG A N 1
ATOM 836 C CA . ARG A 1 107 ? -3.201 5.559 -1.686 1 93 107 ARG A CA 1
ATOM 837 C C . ARG A 1 107 ? -2.613 6.961 -1.797 1 93 107 ARG A C 1
ATOM 839 O O . ARG A 1 107 ? -3.35 7.938 -1.952 1 93 107 ARG A O 1
ATOM 846 N N . ILE A 1 108 ? -1.366 7.051 -1.668 1 94.81 108 ILE A N 1
ATOM 847 C CA . ILE A 1 108 ? -0.635 8.312 -1.732 1 94.81 108 ILE A CA 1
ATOM 848 C C . ILE A 1 108 ? 0.134 8.391 -3.049 1 94.81 108 ILE A C 1
ATOM 850 O O . ILE A 1 108 ? 0.85 7.461 -3.418 1 94.81 108 ILE A O 1
ATOM 854 N N . VAL A 1 109 ? 0.011 9.508 -3.697 1 94.19 109 VAL A N 1
ATOM 855 C CA . VAL A 1 109 ? 0.79 9.797 -4.898 1 94.19 109 VAL A CA 1
ATOM 856 C C . VAL A 1 109 ? 1.406 11.188 -4.793 1 94.19 109 VAL A C 1
ATOM 858 O O . VAL A 1 109 ? 0.689 12.188 -4.766 1 94.19 109 VAL A O 1
ATOM 861 N N . ASP A 1 110 ? 2.775 11.188 -4.812 1 97.19 110 ASP A N 1
ATOM 862 C CA . ASP A 1 110 ? 3.436 12.461 -4.535 1 97.19 110 ASP A CA 1
ATOM 863 C C . ASP A 1 110 ? 4.535 12.734 -5.555 1 97.19 110 ASP A C 1
ATOM 865 O O . ASP A 1 110 ? 5.086 11.812 -6.152 1 97.19 110 ASP A O 1
ATOM 869 N N . VAL A 1 111 ? 4.793 13.984 -5.68 1 98.69 111 VAL A N 1
ATOM 870 C CA . VAL A 1 111 ? 5.992 14.469 -6.352 1 98.69 111 VAL A CA 1
ATOM 871 C C . VAL A 1 111 ? 6.863 15.242 -5.359 1 98.69 111 VAL A C 1
ATOM 873 O O . VAL A 1 111 ? 6.359 16.062 -4.594 1 98.69 111 VAL A O 1
ATOM 876 N N . LEU A 1 112 ? 8.102 14.953 -5.367 1 98.81 112 LEU A N 1
ATOM 877 C CA . LEU A 1 112 ? 9.062 15.648 -4.52 1 98.81 112 LEU A CA 1
ATOM 878 C C . LEU A 1 112 ? 10.18 16.266 -5.355 1 98.81 112 LEU A C 1
ATOM 880 O O . LEU A 1 112 ? 10.469 15.797 -6.457 1 98.81 112 LEU A O 1
ATOM 884 N N . GLU A 1 113 ? 10.773 17.25 -4.812 1 98.75 113 GLU A N 1
ATOM 885 C CA . GLU A 1 113 ? 11.977 17.875 -5.348 1 98.75 113 GLU A CA 1
ATOM 886 C C . GLU A 1 113 ? 13.039 18.062 -4.266 1 98.75 113 GLU A C 1
ATOM 888 O O . GLU A 1 113 ? 12.711 18.344 -3.109 1 98.75 113 GLU A O 1
ATOM 893 N N . ARG A 1 114 ? 14.203 17.906 -4.691 1 98.06 114 ARG A N 1
ATOM 894 C CA . ARG A 1 114 ? 15.297 18.25 -3.791 1 98.06 114 ARG A CA 1
ATOM 895 C C . ARG A 1 114 ? 15.602 19.75 -3.842 1 98.06 114 ARG A C 1
ATOM 897 O O . ARG A 1 114 ? 16.094 20.25 -4.855 1 98.06 114 ARG A O 1
ATOM 904 N N . ARG A 1 115 ? 15.219 20.375 -2.873 1 96.81 115 ARG A N 1
ATOM 905 C CA . ARG A 1 115 ? 15.453 21.812 -2.732 1 96.81 115 ARG A CA 1
ATOM 906 C C . ARG A 1 115 ? 16.406 22.109 -1.583 1 96.81 115 ARG A C 1
ATOM 908 O O . ARG A 1 115 ? 16.172 21.672 -0.451 1 96.81 115 ARG A O 1
ATOM 915 N N . ASP A 1 116 ? 17.562 22.766 -1.919 1 95.38 116 ASP A N 1
ATOM 916 C CA . ASP A 1 116 ? 18.578 23.109 -0.929 1 95.38 116 ASP A CA 1
ATOM 917 C C . ASP A 1 116 ? 19.062 21.859 -0.185 1 95.38 116 ASP A C 1
ATOM 919 O O . ASP A 1 116 ? 19.156 21.859 1.044 1 95.38 116 ASP A O 1
ATOM 923 N N . GLY A 1 117 ? 19.109 20.766 -0.838 1 95.75 117 GLY A N 1
ATOM 924 C CA . GLY A 1 117 ? 19.703 19.531 -0.321 1 95.75 117 GLY A CA 1
ATOM 925 C C . GLY A 1 117 ? 18.703 18.672 0.416 1 95.75 117 GLY A C 1
ATOM 926 O O . GLY A 1 117 ? 19.047 17.578 0.894 1 95.75 117 GLY A O 1
ATOM 927 N N . GLU A 1 118 ? 17.469 19.094 0.436 1 96.5 118 GLU A N 1
ATOM 928 C CA . GLU A 1 118 ? 16.453 18.328 1.161 1 96.5 118 GLU A CA 1
ATOM 929 C C . GLU A 1 118 ? 15.281 17.969 0.256 1 96.5 118 GLU A C 1
ATOM 931 O O . GLU A 1 118 ? 14.852 18.781 -0.56 1 96.5 118 GLU A O 1
ATOM 936 N N . TRP A 1 119 ? 14.836 16.766 0.385 1 98.44 119 TRP A N 1
ATOM 937 C CA . TRP A 1 119 ? 13.633 16.359 -0.342 1 98.44 119 TRP A CA 1
ATOM 938 C C . TRP A 1 119 ? 12.398 17.047 0.233 1 98.44 119 TRP A C 1
ATOM 940 O O . TRP A 1 119 ? 12.156 16.984 1.44 1 98.44 119 TRP A O 1
ATOM 950 N N . THR A 1 120 ? 11.641 17.656 -0.665 1 98.44 120 THR A N 1
ATOM 951 C CA . THR A 1 120 ? 10.453 18.422 -0.315 1 98.44 120 THR A CA 1
ATOM 952 C C . THR A 1 120 ? 9.266 18.016 -1.185 1 98.44 120 THR A C 1
ATOM 954 O O . THR A 1 120 ? 9.406 17.844 -2.396 1 98.44 120 THR A O 1
ATOM 957 N N . VAL A 1 121 ? 8.117 17.891 -0.575 1 98.81 121 VAL A N 1
ATOM 958 C CA . VAL A 1 121 ? 6.93 17.484 -1.324 1 98.81 121 VAL A CA 1
ATOM 959 C C . VAL A 1 121 ? 6.348 18.703 -2.045 1 98.81 121 VAL A C 1
ATOM 961 O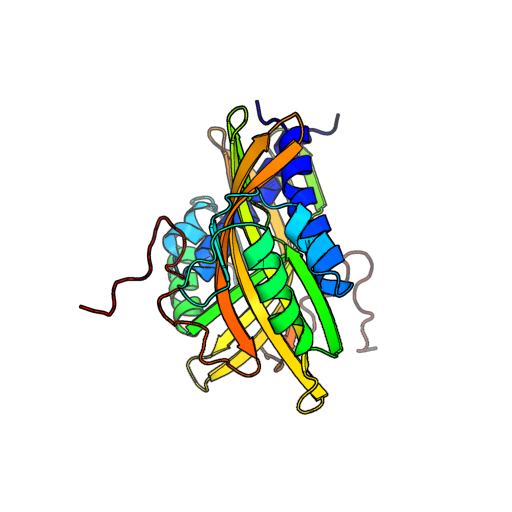 O . VAL A 1 121 ? 6.047 19.719 -1.418 1 98.81 121 VAL A O 1
ATOM 964 N N . VAL A 1 122 ? 6.145 18.594 -3.295 1 98.81 122 VAL A N 1
ATOM 965 C CA . VAL A 1 122 ? 5.629 19.719 -4.055 1 98.81 122 VAL A CA 1
ATOM 966 C C . VAL A 1 122 ? 4.203 19.422 -4.52 1 98.81 122 VAL A C 1
ATOM 968 O O . VAL A 1 122 ? 3.426 20.344 -4.777 1 98.81 122 VAL A O 1
ATOM 971 N N . GLU A 1 123 ? 3.867 18.203 -4.684 1 98.38 123 GLU A N 1
ATOM 972 C CA . GLU A 1 123 ? 2.508 17.75 -4.953 1 98.38 123 GLU A CA 1
ATOM 973 C C . GLU A 1 123 ? 2.148 16.547 -4.082 1 98.38 123 GLU A C 1
ATOM 975 O O . GLU A 1 123 ? 2.932 15.602 -3.963 1 98.38 123 GLU A O 1
ATOM 980 N N . HIS A 1 124 ? 1.014 16.656 -3.441 1 97.38 124 HIS A N 1
ATOM 981 C CA . HIS A 1 124 ? 0.509 15.594 -2.592 1 97.38 124 HIS A CA 1
ATOM 982 C C . HIS A 1 124 ? -0.954 15.289 -2.898 1 97.38 124 HIS A C 1
ATOM 984 O O . HIS A 1 124 ? -1.809 16.172 -2.807 1 97.38 124 HIS A O 1
ATOM 990 N N . THR A 1 125 ? -1.185 14.07 -3.223 1 93.88 125 THR A N 1
ATOM 991 C CA . THR A 1 125 ? -2.559 13.617 -3.412 1 93.88 125 THR A CA 1
ATOM 992 C C . THR A 1 125 ? -2.83 12.352 -2.592 1 93.88 125 THR A C 1
ATOM 994 O O . THR A 1 125 ? -2.148 11.344 -2.756 1 93.88 125 THR A O 1
ATOM 997 N N . LEU A 1 126 ? -3.754 12.477 -1.705 1 93.19 126 LEU A N 1
ATOM 998 C CA . LEU A 1 126 ? -4.281 11.336 -0.964 1 93.19 126 LEU A CA 1
ATOM 999 C C . LEU A 1 126 ? -5.574 10.828 -1.595 1 93.19 126 LEU A C 1
ATOM 1001 O O . LEU A 1 126 ? -6.574 11.547 -1.632 1 93.19 126 LEU A O 1
ATOM 1005 N N . HIS A 1 127 ? -5.465 9.641 -2.053 1 90.44 127 HIS A N 1
ATOM 1006 C CA . HIS A 1 127 ? -6.645 8.992 -2.604 1 90.44 127 HIS A CA 1
ATOM 1007 C C . HIS A 1 127 ? -7.266 8.031 -1.598 1 90.44 127 HIS A C 1
ATOM 1009 O O . HIS A 1 127 ? -6.691 6.977 -1.308 1 90.44 127 HIS A O 1
ATOM 1015 N N . GLY A 1 128 ? -8.453 8.391 -1.133 1 90.5 128 GLY A N 1
ATOM 1016 C CA . GLY A 1 128 ? -9.156 7.449 -0.273 1 90.5 128 GLY A CA 1
ATOM 1017 C C . GLY A 1 128 ? -9.625 6.203 -1.004 1 90.5 128 GLY A C 1
ATOM 1018 O O . GLY A 1 128 ? -10.258 6.297 -2.057 1 90.5 128 GLY A O 1
ATOM 1019 N N . VAL A 1 129 ? -9.242 5.086 -0.502 1 89.88 129 VAL A N 1
ATOM 1020 C CA . VAL A 1 129 ? -9.664 3.814 -1.082 1 89.88 129 VAL A CA 1
ATOM 1021 C C . VAL A 1 129 ? -10.992 3.383 -0.465 1 89.88 129 VAL A C 1
ATOM 1023 O O . VAL A 1 129 ? -11.945 3.066 -1.183 1 89.88 129 VAL A O 1
ATOM 1026 N N . ASP A 1 130 ? -10.992 3.311 0.852 1 90.88 130 ASP A N 1
ATOM 1027 C CA . ASP A 1 130 ? -12.188 2.951 1.612 1 90.88 130 ASP A CA 1
ATOM 1028 C C . ASP A 1 130 ? -12 3.252 3.098 1 90.88 130 ASP A C 1
ATOM 1030 O O . ASP A 1 130 ? -10.93 3.693 3.52 1 90.88 130 ASP A O 1
ATOM 1034 N N . SER A 1 131 ? -13.125 3.121 3.846 1 92.38 131 SER A N 1
ATOM 1035 C CA . SER A 1 131 ? -13.039 3.346 5.285 1 92.38 131 SER A CA 1
ATOM 1036 C C . SER A 1 131 ? -14.102 2.549 6.031 1 92.38 131 SER A C 1
ATOM 1038 O O . SER A 1 131 ? -15.062 2.068 5.426 1 92.38 131 SER A O 1
ATOM 1040 N N . GLU A 1 132 ? -13.836 2.398 7.305 1 92.44 132 GLU A N 1
ATOM 1041 C CA . GLU A 1 132 ? -14.812 1.806 8.211 1 92.44 132 GLU A CA 1
ATOM 1042 C C . GLU A 1 132 ? -14.953 2.635 9.484 1 92.44 132 GLU A C 1
ATOM 1044 O O . GLU A 1 132 ? -13.992 2.809 10.234 1 92.44 132 GLU A O 1
ATOM 1049 N N . PRO A 1 133 ? -16.094 3.174 9.852 1 91.44 133 PRO A N 1
ATOM 1050 C CA . PRO A 1 133 ? -17.281 3.156 8.984 1 91.44 133 PRO A CA 1
ATOM 1051 C C . PRO A 1 133 ? -17.062 3.916 7.68 1 91.44 133 PRO A C 1
ATOM 1053 O O . PRO A 1 133 ? -16.094 4.668 7.547 1 91.44 133 PRO A O 1
ATOM 1056 N N . PRO A 1 134 ? -17.922 3.625 6.723 1 86.19 134 PRO A N 1
ATOM 1057 C CA . PRO A 1 134 ? -17.781 4.316 5.438 1 86.19 134 PRO A CA 1
ATOM 1058 C C . PRO A 1 134 ? -17.922 5.828 5.562 1 86.19 134 PRO A C 1
ATOM 1060 O O . PRO A 1 134 ? -18.703 6.312 6.395 1 86.19 134 PRO A O 1
ATOM 1063 N N . TRP A 1 135 ? -17.125 6.434 4.844 1 77.31 135 TRP A N 1
ATOM 1064 C CA . TRP A 1 135 ? -17.188 7.891 4.805 1 77.31 135 TRP A CA 1
ATOM 1065 C C . TRP A 1 135 ? -17.547 8.391 3.41 1 77.31 135 TRP A C 1
ATOM 1067 O O . TRP A 1 135 ? -16.969 7.934 2.416 1 77.31 135 TRP A O 1
ATOM 1077 N N . ASP A 1 136 ? -18.469 9.258 3.367 1 65.25 136 ASP A N 1
ATOM 1078 C CA . ASP A 1 136 ? -19.016 9.758 2.113 1 65.25 136 ASP A CA 1
ATOM 1079 C C . ASP A 1 136 ? -17.969 10.547 1.329 1 65.25 136 ASP A C 1
ATOM 1081 O O . ASP A 1 136 ? -18.062 10.672 0.107 1 65.25 136 ASP A O 1
ATOM 1085 N N . ALA A 1 137 ? -17.156 11.156 1.97 1 56.12 137 ALA A N 1
ATOM 1086 C CA . ALA A 1 137 ? -16.172 12.008 1.291 1 56.12 137 ALA A CA 1
ATOM 1087 C C . ALA A 1 137 ? -15.219 11.172 0.442 1 56.12 137 ALA A C 1
ATOM 1089 O O . ALA A 1 137 ? -14.43 11.719 -0.332 1 56.12 137 ALA A O 1
ATOM 1090 N N . ILE A 1 138 ? -15.188 9.914 0.518 1 57.16 138 ILE A N 1
ATOM 1091 C CA . ILE A 1 138 ? -14.344 9.07 -0.317 1 57.16 138 ILE A CA 1
ATOM 1092 C C . ILE A 1 138 ? -15.031 8.812 -1.654 1 57.16 138 ILE A C 1
ATOM 1094 O O . ILE A 1 138 ? -15.977 8.023 -1.73 1 57.16 138 ILE A O 1
ATOM 1098 N N . PRO A 1 139 ? -14.641 9.828 -2.686 1 55.59 139 PRO A N 1
ATOM 1099 C CA . PRO A 1 139 ? -15.312 9.594 -3.969 1 55.59 139 PRO A CA 1
ATOM 1100 C C . PRO A 1 139 ? -15.031 8.211 -4.543 1 55.59 139 PRO A C 1
ATOM 1102 O O . PRO A 1 139 ? -13.922 7.688 -4.387 1 55.59 139 PRO A O 1
ATOM 1105 N N . ASP A 1 140 ? -16.062 7.484 -5.027 1 50.94 14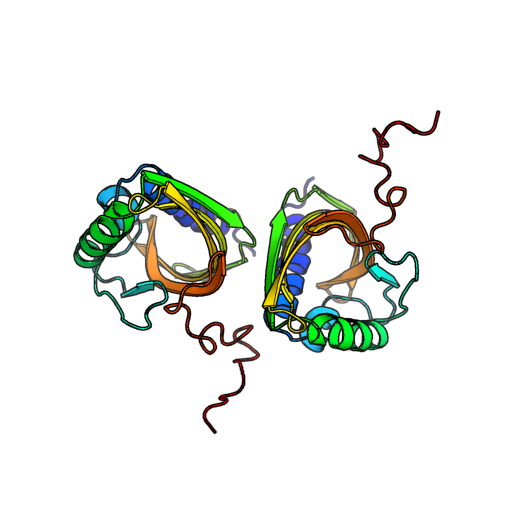0 ASP A N 1
ATOM 1106 C CA . ASP A 1 140 ? -15.953 6.172 -5.66 1 50.94 140 ASP A CA 1
ATOM 1107 C C . ASP A 1 140 ? -14.922 6.184 -6.785 1 50.94 140 ASP A C 1
ATOM 1109 O O . ASP A 1 140 ? -14.289 5.164 -7.062 1 50.94 140 ASP A O 1
ATOM 1113 N N . ASP A 1 141 ? -14.938 7.25 -7.629 1 45.25 141 ASP A N 1
ATOM 1114 C CA . ASP A 1 141 ? -14.156 7.355 -8.859 1 45.25 141 ASP A CA 1
ATOM 1115 C C . ASP A 1 141 ? -12.695 7.66 -8.555 1 45.25 141 ASP A C 1
ATOM 1117 O O . ASP A 1 141 ? -11.883 7.824 -9.469 1 45.25 141 ASP A O 1
ATOM 1121 N N . TRP A 1 142 ? -12.516 7.934 -7.457 1 41.38 142 TRP A N 1
ATOM 1122 C CA . TRP A 1 142 ? -11.281 8.656 -7.156 1 41.38 142 TRP A CA 1
ATOM 1123 C C . TRP A 1 142 ? -10.078 7.723 -7.215 1 41.38 142 TRP A C 1
ATOM 1125 O O . TRP A 1 142 ? -8.945 8.172 -7.395 1 41.38 142 TRP A O 1
ATOM 1135 N N . TYR A 1 143 ? -10.195 6.488 -6.652 1 44.84 143 TYR A N 1
ATOM 1136 C CA . TYR A 1 143 ? -9.016 5.668 -6.922 1 44.84 143 TYR A CA 1
ATOM 1137 C C . TYR A 1 143 ? -9.016 5.176 -8.367 1 44.84 143 TYR A C 1
ATOM 1139 O O . TYR A 1 143 ? -9.719 4.227 -8.703 1 44.84 143 TYR A O 1
ATOM 1147 N N . PRO A 1 144 ? -8.648 6.16 -9.164 1 44.34 144 PRO A N 1
ATOM 1148 C CA . PRO A 1 144 ? -8.812 5.812 -10.578 1 44.34 144 PRO A CA 1
ATOM 1149 C C . PRO A 1 144 ? -8.117 4.504 -10.953 1 44.34 144 PRO A C 1
ATOM 1151 O O . PRO A 1 144 ? -8.078 4.133 -12.125 1 44.34 144 PRO A O 1
ATOM 1154 N N . GLY A 1 145 ? -7.828 3.762 -10.086 1 42.66 145 GLY A N 1
ATOM 1155 C CA . GLY A 1 145 ? -7.043 2.58 -10.406 1 42.66 145 GLY A CA 1
ATOM 1156 C C . GLY A 1 145 ? -5.578 2.883 -10.641 1 42.66 145 GLY A C 1
ATOM 1157 O O . GLY A 1 145 ? -5.117 3.994 -10.375 1 42.66 145 GLY A O 1
ATOM 1158 N N . HIS A 1 146 ? -4.777 1.835 -10.766 1 39.12 146 HIS A N 1
ATOM 1159 C CA . HIS A 1 146 ? -3.383 2.006 -11.156 1 39.12 146 HIS A CA 1
ATOM 1160 C C . HIS A 1 146 ? -3.248 3.004 -12.305 1 39.12 146 HIS A C 1
ATOM 1162 O O . HIS A 1 146 ? -4.082 3.025 -13.211 1 39.12 146 HIS A O 1
ATOM 1168 N N . PRO A 1 147 ? -2.508 4.039 -12.047 1 39.41 147 PRO A N 1
ATOM 1169 C CA . PRO A 1 147 ? -2.41 5.055 -13.094 1 39.41 147 PRO A CA 1
ATOM 1170 C C . PRO A 1 147 ? -2.535 4.465 -14.5 1 39.41 147 PRO A C 1
ATOM 1172 O O . PRO A 1 147 ? -3.037 5.129 -15.406 1 39.41 147 PRO A O 1
ATOM 1175 N N . ASP A 1 148 ? -1.947 3.342 -14.828 1 37.09 148 ASP A N 1
ATOM 1176 C CA . ASP A 1 148 ? -2.031 2.768 -16.172 1 37.09 148 ASP A CA 1
ATOM 1177 C C . ASP A 1 148 ? -3.447 2.287 -16.469 1 37.09 148 ASP A C 1
ATOM 1179 O O . ASP A 1 148 ? -3.736 1.859 -17.594 1 37.09 148 ASP A O 1
ATOM 1183 N N . ARG A 1 149 ? -4.227 2.104 -15.547 1 32.88 149 ARG A N 1
ATOM 1184 C CA . ARG A 1 149 ? -5.625 1.758 -15.773 1 32.88 149 ARG A CA 1
ATOM 1185 C C . ARG A 1 149 ? -6.551 2.684 -14.984 1 32.88 149 ARG A C 1
ATOM 1187 O O . ARG A 1 149 ? -6.914 2.385 -13.844 1 32.88 149 ARG A O 1
ATOM 1194 N N . PRO A 1 150 ? -6.703 3.879 -15.398 1 37.41 150 PRO A N 1
ATOM 1195 C CA . PRO A 1 150 ? -7.672 4.766 -14.75 1 37.41 150 PRO A CA 1
ATOM 1196 C C . PRO A 1 150 ? -9.055 4.129 -14.617 1 37.41 150 PRO A C 1
ATOM 1198 O O . PRO A 1 150 ? -9.422 3.271 -15.422 1 37.41 150 PRO A O 1
ATOM 1201 N N . PHE A 1 151 ? -9.68 3.982 -13.508 1 33.59 151 PHE A N 1
ATOM 1202 C CA . PHE A 1 151 ? -11.062 3.523 -13.43 1 33.59 151 PHE A CA 1
ATOM 1203 C C . PHE A 1 151 ? -11.898 4.133 -14.547 1 33.59 151 PHE A C 1
ATOM 1205 O O . PHE A 1 151 ? -11.656 5.266 -14.961 1 33.59 151 PHE A O 1
ATOM 1212 N N . ALA A 1 152 ? -12.539 3.287 -15.336 1 32.12 152 ALA A N 1
ATOM 1213 C CA . ALA A 1 152 ? -13.445 3.711 -16.391 1 32.12 152 ALA A CA 1
ATOM 1214 C C . ALA A 1 152 ? -14.391 4.809 -15.914 1 32.12 152 ALA A C 1
ATOM 1216 O O . ALA A 1 152 ? -14.82 4.805 -14.758 1 32.12 152 ALA A O 1
ATOM 1217 N N . ASP A 1 153 ? -14.367 5.91 -16.5 1 32.62 153 ASP A N 1
ATOM 1218 C CA . ASP A 1 153 ? -15.375 6.969 -16.438 1 32.62 153 ASP A CA 1
ATOM 1219 C C . ASP A 1 153 ? -16.781 6.387 -16.328 1 32.62 153 ASP A C 1
ATOM 1221 O O . ASP A 1 153 ? -17.234 5.672 -17.234 1 32.62 153 ASP A O 1
ATOM 1225 N N . THR A 1 154 ? -17.156 5.895 -15.211 1 27.8 154 THR A N 1
ATOM 1226 C CA . THR A 1 154 ? -18.594 5.617 -15.273 1 27.8 154 THR A CA 1
ATOM 1227 C C . THR A 1 154 ? -19.359 6.871 -15.672 1 27.8 154 THR A C 1
ATOM 1229 O O . THR A 1 154 ? -20.594 6.859 -15.711 1 27.8 154 THR A O 1
ATOM 1232 N N . ALA A 1 155 ? -18.797 8.031 -15.695 1 26.16 155 ALA A N 1
ATOM 1233 C CA . ALA A 1 155 ? -19.719 9.062 -16.141 1 26.16 155 ALA A CA 1
ATOM 1234 C C . ALA A 1 155 ? -20.047 8.898 -17.625 1 26.16 155 ALA A C 1
ATOM 1236 O O . ALA A 1 155 ? -20.688 9.766 -18.234 1 26.16 155 ALA A O 1
ATOM 1237 N N . SER A 1 156 ? -19.656 7.805 -18.297 1 23.7 156 SER A N 1
ATOM 1238 C CA . SER A 1 156 ? -20.391 8.008 -19.547 1 23.7 156 SER A CA 1
ATOM 1239 C C . SER A 1 156 ? -21.875 7.723 -19.359 1 23.7 156 SER A C 1
ATOM 1241 O O . SER A 1 156 ? -22.266 6.82 -18.609 1 23.7 156 SER A O 1
ATOM 1243 N N . MET B 1 1 ? 28.297 -10.711 -0.902 1 70.38 1 MET B N 1
ATOM 1244 C CA . MET B 1 1 ? 27.859 -9.375 -0.504 1 70.38 1 MET B CA 1
ATOM 1245 C C . MET B 1 1 ? 26.375 -9.188 -0.786 1 70.38 1 MET B C 1
ATOM 1247 O O . MET B 1 1 ? 25.844 -9.719 -1.766 1 70.38 1 MET B O 1
ATOM 1251 N N . THR B 1 2 ? 25.734 -8.586 0.119 1 79.75 2 THR B N 1
ATOM 1252 C CA . THR B 1 2 ? 24.297 -8.359 -0.018 1 79.75 2 THR B CA 1
ATOM 1253 C C . THR B 1 2 ? 24 -7.375 -1.145 1 79.75 2 THR B C 1
ATOM 1255 O O . THR B 1 2 ? 24.578 -6.285 -1.186 1 79.75 2 THR B O 1
ATOM 1258 N N . ASP B 1 3 ? 23.344 -7.848 -2.123 1 89.81 3 ASP B N 1
ATOM 1259 C CA . ASP B 1 3 ? 22.922 -7.004 -3.24 1 89.81 3 ASP B CA 1
ATOM 1260 C C . ASP B 1 3 ? 21.625 -6.266 -2.92 1 89.81 3 ASP B C 1
ATOM 1262 O O . ASP B 1 3 ? 20.531 -6.75 -3.232 1 89.81 3 ASP B O 1
ATOM 1266 N N . LEU B 1 4 ? 21.812 -5.098 -2.346 1 92.69 4 LEU B N 1
ATOM 1267 C CA . LEU B 1 4 ? 20.656 -4.34 -1.854 1 92.69 4 LEU B CA 1
ATOM 1268 C C . LEU B 1 4 ? 19.766 -3.906 -3.006 1 92.69 4 LEU B C 1
ATOM 1270 O O . LEU B 1 4 ? 18.531 -3.824 -2.85 1 92.69 4 LEU B O 1
ATOM 1274 N N . ALA B 1 5 ? 20.344 -3.604 -4.059 1 93.25 5 ALA B N 1
ATOM 1275 C CA . ALA B 1 5 ? 19.547 -3.211 -5.219 1 93.25 5 ALA B CA 1
ATOM 1276 C C . ALA B 1 5 ? 18.656 -4.355 -5.684 1 93.25 5 ALA B C 1
ATOM 1278 O O . ALA B 1 5 ? 17.469 -4.152 -5.977 1 93.25 5 ALA B O 1
ATOM 1279 N N . ALA B 1 6 ? 19.219 -5.551 -5.738 1 94.81 6 ALA B N 1
ATOM 1280 C CA . ALA B 1 6 ? 18.453 -6.727 -6.129 1 94.81 6 ALA B CA 1
ATOM 1281 C C . ALA B 1 6 ? 17.328 -7.008 -5.125 1 94.81 6 ALA B C 1
ATOM 1283 O O . ALA B 1 6 ? 16.219 -7.352 -5.512 1 94.81 6 ALA B O 1
ATOM 1284 N N . ILE B 1 7 ? 17.625 -6.895 -3.891 1 96.12 7 ILE B N 1
ATOM 1285 C CA . ILE B 1 7 ? 16.641 -7.105 -2.838 1 96.12 7 ILE B CA 1
ATOM 1286 C C . ILE B 1 7 ? 15.484 -6.121 -3.01 1 96.12 7 ILE B C 1
ATOM 1288 O O . ILE B 1 7 ? 14.32 -6.512 -2.979 1 96.12 7 ILE B O 1
ATOM 1292 N N . ARG B 1 8 ? 15.805 -4.93 -3.23 1 95.62 8 ARG B N 1
ATOM 1293 C CA . ARG B 1 8 ? 14.781 -3.912 -3.426 1 95.62 8 ARG B CA 1
ATOM 1294 C C . ARG B 1 8 ? 13.938 -4.215 -4.66 1 95.62 8 ARG B C 1
ATOM 1296 O O . ARG B 1 8 ? 12.719 -4.051 -4.641 1 95.62 8 ARG B O 1
ATOM 1303 N N . GLU B 1 9 ? 14.539 -4.594 -5.684 1 95.88 9 GLU B N 1
ATOM 1304 C CA . GLU B 1 9 ? 13.812 -4.938 -6.906 1 95.88 9 GLU B CA 1
ATOM 1305 C C . GLU B 1 9 ? 12.828 -6.078 -6.66 1 95.88 9 GLU B C 1
ATOM 1307 O O . GLU B 1 9 ? 11.703 -6.051 -7.156 1 95.88 9 GLU B O 1
ATOM 1312 N N . VAL B 1 10 ? 13.25 -7.055 -5.902 1 97.5 10 VAL B N 1
ATOM 1313 C CA . VAL B 1 10 ? 12.398 -8.195 -5.59 1 97.5 10 VAL B CA 1
ATOM 1314 C C . VAL B 1 10 ? 11.211 -7.742 -4.742 1 97.5 10 VAL B C 1
ATOM 1316 O O . VAL B 1 10 ? 10.07 -8.133 -5 1 97.5 10 VAL B O 1
ATOM 1319 N N . GLU B 1 11 ? 11.461 -6.902 -3.785 1 97.56 11 GLU B N 1
ATOM 1320 C CA . GLU B 1 11 ? 10.391 -6.371 -2.953 1 97.56 11 GLU B CA 1
ATOM 1321 C C . GLU B 1 11 ? 9.375 -5.598 -3.789 1 97.56 11 GLU B C 1
ATOM 1323 O O . GLU B 1 11 ? 8.164 -5.695 -3.557 1 97.56 11 GLU B O 1
ATOM 1328 N N . GLN B 1 12 ? 9.859 -4.883 -4.766 1 96.62 12 GLN B N 1
ATOM 1329 C CA . GLN B 1 12 ? 9.008 -4.027 -5.586 1 96.62 12 GLN B CA 1
ATOM 1330 C C . GLN B 1 12 ? 8.062 -4.859 -6.449 1 96.62 12 GLN B C 1
ATOM 1332 O O . GLN B 1 12 ? 7.008 -4.371 -6.867 1 96.62 12 GLN B O 1
ATOM 1337 N N . VAL B 1 13 ? 8.398 -6.07 -6.73 1 96.94 13 VAL B N 1
ATOM 1338 C CA . VAL B 1 13 ? 7.512 -6.949 -7.492 1 96.94 13 VAL B CA 1
ATOM 1339 C C . VAL B 1 13 ? 6.168 -7.074 -6.773 1 96.94 13 VAL B C 1
ATOM 1341 O O . VAL B 1 13 ? 5.109 -6.941 -7.398 1 96.94 13 VAL B O 1
ATOM 1344 N N . PHE B 1 14 ? 6.156 -7.18 -5.484 1 94.81 14 PHE B N 1
ATOM 1345 C CA . PHE B 1 14 ? 4.922 -7.414 -4.746 1 94.81 14 PHE B CA 1
ATOM 1346 C C . PHE B 1 14 ? 4.184 -6.102 -4.496 1 94.81 14 PHE B C 1
ATOM 1348 O O . PHE B 1 14 ? 2.953 -6.078 -4.426 1 94.81 14 PHE B O 1
ATOM 1355 N N . VAL B 1 15 ? 4.965 -5.094 -4.348 1 96 15 VAL B N 1
ATOM 1356 C CA . VAL B 1 15 ? 4.305 -3.795 -4.254 1 96 15 VAL B CA 1
ATOM 1357 C C . VAL B 1 15 ? 3.533 -3.512 -5.539 1 96 15 VAL B C 1
ATOM 1359 O O . VAL B 1 15 ? 2.369 -3.105 -5.496 1 96 15 VAL B O 1
ATOM 1362 N N . THR B 1 16 ? 4.168 -3.811 -6.66 1 95.12 16 THR B N 1
ATOM 1363 C CA . THR B 1 16 ? 3.512 -3.637 -7.953 1 95.12 16 THR B CA 1
ATOM 1364 C C . THR B 1 16 ? 2.311 -4.57 -8.078 1 95.12 16 THR B C 1
ATOM 1366 O O . THR B 1 16 ? 1.24 -4.156 -8.523 1 95.12 16 THR B O 1
ATOM 1369 N N . TYR B 1 17 ? 2.482 -5.828 -7.715 1 97.19 17 TYR B N 1
ATOM 1370 C CA . TYR B 1 17 ? 1.413 -6.82 -7.781 1 97.19 17 TYR B CA 1
ATOM 1371 C C . TYR B 1 17 ? 0.168 -6.328 -7.051 1 97.19 17 TYR B C 1
ATOM 1373 O O . TYR B 1 17 ? -0.917 -6.266 -7.637 1 97.19 17 TYR B O 1
ATOM 1381 N N . PHE B 1 18 ? 0.326 -5.871 -5.832 1 96.88 18 PHE B N 1
ATOM 1382 C CA . PHE B 1 18 ? -0.836 -5.535 -5.02 1 96.88 18 PHE B CA 1
ATOM 1383 C C . PHE B 1 18 ? -1.435 -4.203 -5.457 1 96.88 18 PHE B C 1
ATOM 1385 O O . PHE B 1 18 ? -2.645 -3.992 -5.348 1 96.88 18 PHE B O 1
ATOM 1392 N N . ASP B 1 19 ? -0.559 -3.346 -5.938 1 94.75 19 ASP B N 1
ATOM 1393 C CA . ASP B 1 19 ? -1.115 -2.123 -6.508 1 94.75 19 ASP B CA 1
ATOM 1394 C C . ASP B 1 19 ? -2.072 -2.439 -7.656 1 94.75 19 ASP B C 1
ATOM 1396 O O . ASP B 1 19 ? -3.125 -1.81 -7.785 1 94.75 19 ASP B O 1
ATOM 1400 N N . ARG B 1 20 ? -1.715 -3.387 -8.516 1 95.06 20 ARG B N 1
ATOM 1401 C CA . ARG B 1 20 ? -2.564 -3.787 -9.633 1 95.06 20 ARG B CA 1
ATOM 1402 C C . ARG B 1 20 ? -3.795 -4.543 -9.141 1 95.06 20 ARG B C 1
ATOM 1404 O O . ARG B 1 20 ? -4.887 -4.391 -9.688 1 95.06 20 ARG B O 1
ATOM 1411 N N . VAL B 1 21 ? -3.654 -5.359 -8.125 1 95.38 21 VAL B N 1
ATOM 1412 C CA . VAL B 1 21 ? -4.789 -6.039 -7.512 1 95.38 21 VAL B CA 1
ATOM 1413 C C . VAL B 1 21 ? -5.793 -5.008 -7 1 95.38 21 VAL B C 1
ATOM 1415 O O . VAL B 1 21 ? -6.988 -5.105 -7.289 1 95.38 21 VAL B O 1
ATOM 1418 N N . ASP B 1 22 ? -5.301 -4.07 -6.316 1 94.56 22 ASP B N 1
ATOM 1419 C CA . ASP B 1 22 ? -6.164 -3.053 -5.723 1 94.56 22 ASP B CA 1
ATOM 1420 C C . ASP B 1 22 ? -6.801 -2.178 -6.801 1 94.56 22 ASP B C 1
ATOM 1422 O O . ASP B 1 22 ? -7.859 -1.582 -6.578 1 94.56 22 ASP B O 1
ATOM 1426 N N . ALA B 1 23 ? -6.191 -2.119 -7.957 1 92.31 23 ALA B N 1
ATOM 1427 C CA . ALA B 1 23 ? -6.75 -1.413 -9.109 1 92.31 23 ALA B CA 1
ATOM 1428 C C . ALA B 1 23 ? -7.75 -2.293 -9.859 1 92.31 23 ALA B C 1
ATOM 1430 O O . ALA B 1 23 ? -8.297 -1.881 -10.883 1 92.31 23 ALA B O 1
ATOM 1431 N N . LYS B 1 24 ? -7.922 -3.494 -9.461 1 91.94 24 LYS B N 1
ATOM 1432 C CA . LYS B 1 24 ? -8.789 -4.465 -10.109 1 91.94 24 LYS B CA 1
ATOM 1433 C C . LYS B 1 24 ? -8.344 -4.727 -11.547 1 91.94 24 LYS B C 1
ATOM 1435 O O . LYS B 1 24 ? -9.164 -4.727 -12.469 1 91.94 24 LYS B O 1
ATOM 1440 N N . ASP B 1 25 ? -7.113 -4.863 -11.688 1 94.06 25 ASP B N 1
ATOM 1441 C CA . ASP B 1 25 ? -6.465 -5.164 -12.961 1 94.06 25 ASP B CA 1
ATOM 1442 C C . ASP B 1 25 ? -5.793 -6.535 -12.922 1 94.06 25 ASP B C 1
ATOM 1444 O O . ASP B 1 25 ? -4.57 -6.633 -12.789 1 94.06 25 ASP B O 1
ATOM 1448 N N . PRO B 1 26 ? -6.629 -7.555 -13.086 1 94.75 26 PRO B N 1
ATOM 1449 C CA . PRO B 1 26 ? -6.082 -8.906 -12.922 1 94.75 26 PRO B CA 1
ATOM 1450 C C . PRO B 1 26 ? -4.984 -9.227 -13.93 1 94.75 26 PRO B C 1
ATOM 1452 O O . PRO B 1 26 ? -4.031 -9.945 -13.602 1 94.75 26 PRO B O 1
ATOM 1455 N N . GLU B 1 27 ? -5.074 -8.75 -15.125 1 96.31 27 GLU B N 1
ATOM 1456 C CA . GLU B 1 27 ? -4.027 -9.008 -16.109 1 96.31 27 GLU B CA 1
ATOM 1457 C C . GLU B 1 27 ? -2.725 -8.312 -15.719 1 96.31 27 GLU B C 1
ATOM 1459 O O . GLU B 1 27 ? -1.652 -8.922 -15.781 1 96.31 27 GLU B O 1
ATOM 1464 N N . GLY B 1 28 ? -2.854 -7.031 -15.352 1 96.31 28 GLY B N 1
ATOM 1465 C CA . GLY B 1 28 ? -1.68 -6.32 -14.875 1 96.31 28 GLY B CA 1
ATOM 1466 C C . GLY B 1 28 ? -1.056 -6.953 -13.648 1 96.31 28 GLY B C 1
ATOM 1467 O O . GLY B 1 28 ? 0.169 -6.977 -13.508 1 96.31 28 GLY B O 1
ATOM 1468 N N . ALA B 1 29 ? -1.896 -7.438 -12.773 1 96.75 29 ALA B N 1
ATOM 1469 C CA . ALA B 1 29 ? -1.404 -8.109 -11.578 1 96.75 29 ALA B CA 1
ATOM 1470 C C . ALA B 1 29 ? -0.681 -9.406 -11.938 1 96.75 29 ALA B C 1
ATOM 1472 O O . ALA B 1 29 ? 0.411 -9.68 -11.43 1 96.75 29 ALA B O 1
ATOM 1473 N N . ALA B 1 30 ? -1.21 -10.125 -12.812 1 97.88 30 ALA B N 1
ATOM 1474 C CA . ALA B 1 30 ? -0.661 -11.43 -13.172 1 97.88 30 ALA B CA 1
ATOM 1475 C C . ALA B 1 30 ? 0.644 -11.273 -13.953 1 97.88 30 ALA B C 1
ATOM 1477 O O . ALA B 1 30 ? 1.409 -12.234 -14.078 1 97.88 30 ALA B O 1
ATOM 1478 N N . ALA B 1 31 ? 0.912 -10.125 -14.453 1 97.62 31 ALA B N 1
ATOM 1479 C CA . ALA B 1 31 ? 2.041 -9.883 -15.344 1 97.62 31 ALA B CA 1
ATOM 1480 C C . ALA B 1 31 ? 3.369 -10.086 -14.617 1 97.62 31 ALA B C 1
ATOM 1482 O O . ALA B 1 31 ? 4.41 -10.266 -15.258 1 97.62 31 ALA B O 1
ATOM 1483 N N . VAL B 1 32 ? 3.434 -10.07 -13.305 1 98.12 32 VAL B N 1
ATOM 1484 C CA . VAL B 1 32 ? 4.684 -10.234 -12.57 1 98.12 32 VAL B CA 1
ATOM 1485 C C . VAL B 1 32 ? 5.035 -11.719 -12.477 1 98.12 32 VAL B C 1
ATOM 1487 O O . VAL B 1 32 ? 6.152 -12.07 -12.086 1 98.12 32 VAL B O 1
ATOM 1490 N N . PHE B 1 33 ? 4.113 -12.578 -12.82 1 98.62 33 PHE B N 1
ATOM 1491 C CA . PHE B 1 33 ? 4.312 -14.016 -12.727 1 98.62 33 PHE B CA 1
ATOM 1492 C C . PHE B 1 33 ? 4.828 -14.578 -14.055 1 98.62 33 PHE B C 1
ATOM 1494 O O . PHE B 1 33 ? 4.5 -14.055 -15.117 1 98.62 33 PHE B O 1
ATOM 1501 N N . ALA B 1 34 ? 5.547 -15.609 -13.945 1 98.69 34 ALA B N 1
ATOM 1502 C CA . ALA B 1 34 ? 6.027 -16.328 -15.125 1 98.69 34 ALA B CA 1
ATOM 1503 C C . ALA B 1 34 ? 4.875 -17.016 -15.859 1 98.69 34 ALA B C 1
ATOM 1505 O O . ALA B 1 34 ? 3.857 -17.344 -15.25 1 98.69 34 ALA B O 1
ATOM 1506 N N . GLU B 1 35 ? 5.086 -17.234 -17.125 1 98.31 35 GLU B N 1
ATOM 1507 C CA . GLU B 1 35 ? 4.086 -17.922 -17.922 1 98.31 35 GLU B CA 1
ATOM 1508 C C . GLU B 1 35 ? 3.797 -19.312 -17.359 1 98.31 35 GLU B C 1
ATOM 1510 O O . GLU B 1 35 ? 2.68 -19.812 -17.469 1 98.31 35 GLU B O 1
ATOM 1515 N N . ASP B 1 36 ? 4.82 -19.828 -16.719 1 98.25 36 ASP B N 1
ATOM 1516 C CA . ASP B 1 36 ? 4.695 -21.172 -16.172 1 98.25 36 ASP B CA 1
ATOM 1517 C C . ASP B 1 36 ? 4.668 -21.156 -14.648 1 98.25 36 ASP B C 1
ATOM 1519 O O . ASP B 1 36 ? 5.043 -22.141 -14.008 1 98.25 36 ASP B O 1
ATOM 1523 N N . ALA B 1 37 ? 4.371 -20.125 -14.078 1 98.81 37 ALA B N 1
ATOM 1524 C CA . ALA B 1 37 ? 4.375 -19.984 -12.625 1 98.81 37 ALA B CA 1
ATOM 1525 C C . ALA B 1 37 ? 3.393 -20.953 -11.984 1 98.81 37 ALA B C 1
ATOM 1527 O O . ALA B 1 37 ? 2.387 -21.328 -12.594 1 98.81 37 ALA B O 1
ATOM 1528 N N . ARG B 1 38 ? 3.658 -21.344 -10.789 1 98.56 38 ARG B N 1
ATOM 1529 C CA . ARG B 1 38 ? 2.775 -22.125 -9.922 1 98.56 38 ARG B CA 1
ATOM 1530 C C . ARG B 1 38 ? 2.258 -21.281 -8.766 1 98.56 38 ARG B C 1
ATOM 1532 O O . ARG B 1 38 ? 3.043 -20.766 -7.965 1 98.56 38 ARG B O 1
ATOM 1539 N N . ILE B 1 39 ? 0.893 -21.266 -8.633 1 96.81 39 ILE B N 1
ATOM 1540 C CA . ILE B 1 39 ? 0.32 -20.266 -7.719 1 96.81 39 ILE B CA 1
ATOM 1541 C C . ILE B 1 39 ? -0.74 -20.938 -6.844 1 96.81 39 ILE B C 1
ATOM 1543 O O . ILE B 1 39 ? -1.646 -21.609 -7.352 1 96.81 39 ILE B O 1
ATOM 1547 N N . ASP B 1 40 ? -0.632 -20.734 -5.586 1 92.06 40 ASP B N 1
ATOM 1548 C CA . ASP B 1 40 ? -1.63 -21.172 -4.613 1 92.06 40 ASP B CA 1
ATOM 1549 C C . ASP B 1 40 ? -2.061 -20.016 -3.715 1 92.06 40 ASP B C 1
ATOM 1551 O O . ASP B 1 40 ? -1.267 -19.516 -2.916 1 92.06 40 ASP B O 1
ATOM 1555 N N . ILE B 1 41 ? -3.334 -19.672 -3.809 1 90.19 41 ILE B N 1
ATOM 1556 C CA . ILE B 1 41 ? -3.814 -18.578 -2.988 1 90.19 41 ILE B CA 1
ATOM 1557 C C . ILE B 1 41 ? -4.789 -19.094 -1.937 1 90.19 41 ILE B C 1
ATOM 1559 O O . ILE B 1 41 ? -5.977 -18.766 -1.959 1 90.19 41 ILE B O 1
ATOM 1563 N N . MET B 1 42 ? -4.309 -19.797 -1.048 1 81.94 42 MET B N 1
ATOM 1564 C CA . MET B 1 42 ? -4.922 -20.188 0.219 1 81.94 42 MET B CA 1
ATOM 1565 C C . MET B 1 42 ? -5.879 -21.359 0.022 1 81.94 42 MET B C 1
ATOM 1567 O O . MET B 1 42 ? -6.695 -21.656 0.897 1 81.94 42 MET B O 1
ATOM 1571 N N . THR B 1 43 ? -5.918 -22 -1.074 1 76.06 43 THR B N 1
ATOM 1572 C CA . THR B 1 43 ? -6.898 -23.047 -1.296 1 76.06 43 THR B CA 1
ATOM 1573 C C . THR B 1 43 ? -6.234 -24.422 -1.261 1 76.06 43 THR B C 1
ATOM 1575 O O . THR B 1 43 ? -6.918 -25.453 -1.16 1 76.06 43 THR B O 1
ATOM 1578 N N . GLY B 1 44 ? -4.93 -24.438 -1.345 1 78.25 44 GLY B N 1
ATOM 1579 C CA . GLY B 1 44 ? -4.223 -25.703 -1.491 1 78.25 44 GLY B CA 1
ATOM 1580 C C . GLY B 1 44 ? -4.191 -26.203 -2.922 1 78.25 44 GLY B C 1
ATOM 1581 O O . GLY B 1 44 ? -3.451 -27.141 -3.24 1 78.25 44 GLY B O 1
ATOM 1582 N N . ARG B 1 45 ? -4.977 -25.609 -3.768 1 83.31 45 ARG B N 1
ATOM 1583 C CA . ARG B 1 45 ? -4.965 -25.938 -5.188 1 83.31 45 ARG B CA 1
ATOM 1584 C C . ARG B 1 45 ? -4.035 -25 -5.957 1 83.31 45 ARG B C 1
ATOM 1586 O O . ARG B 1 45 ? -4.117 -23.781 -5.82 1 83.31 45 ARG B O 1
ATOM 1593 N N . VAL B 1 46 ? -3.285 -25.688 -6.73 1 92.81 46 VAL B N 1
ATOM 1594 C CA . VAL B 1 46 ? -2.301 -24.906 -7.477 1 92.81 46 VAL B CA 1
ATOM 1595 C C . VAL B 1 46 ? -2.879 -24.516 -8.836 1 92.81 46 VAL B C 1
ATOM 1597 O O . VAL B 1 46 ? -3.387 -25.359 -9.57 1 92.81 46 VAL B O 1
ATOM 1600 N N . VAL B 1 47 ? -2.836 -23.219 -9.102 1 95.69 47 VAL B N 1
ATOM 1601 C CA . VAL B 1 47 ? -3.123 -22.688 -10.43 1 95.69 47 VAL B CA 1
ATOM 1602 C C . VAL B 1 47 ? -1.843 -22.672 -11.266 1 95.69 47 VAL B C 1
ATOM 1604 O O . VAL B 1 47 ? -0.827 -22.109 -10.844 1 95.69 47 VAL B O 1
ATOM 1607 N N . GLU B 1 48 ? -1.988 -23.219 -12.43 1 97.62 48 GLU B N 1
ATOM 1608 C CA . GLU B 1 48 ? -0.793 -23.344 -13.258 1 97.62 48 GLU B CA 1
ATOM 1609 C C . GLU B 1 48 ? -0.769 -22.297 -14.359 1 97.62 48 GLU B C 1
ATOM 1611 O O . GLU B 1 48 ? -1.606 -22.312 -15.266 1 97.62 48 GLU B O 1
ATOM 1616 N N . GLY B 1 49 ? 0.232 -21.406 -14.227 1 98.56 49 GLY B N 1
ATOM 1617 C CA . GLY B 1 49 ? 0.485 -20.469 -15.32 1 98.56 49 GLY B CA 1
ATOM 1618 C C . GLY B 1 49 ? -0.135 -19.109 -15.094 1 98.56 49 GLY B C 1
ATOM 1619 O O . GLY B 1 49 ? -1.19 -18.984 -14.461 1 98.56 49 GLY B O 1
ATOM 1620 N N . ARG B 1 50 ? 0.441 -18.141 -15.734 1 98.62 50 ARG B N 1
ATOM 1621 C CA . ARG B 1 50 ? 0.073 -16.734 -15.609 1 98.62 50 ARG B CA 1
ATOM 1622 C C . ARG B 1 50 ? -1.345 -16.484 -16.109 1 98.62 50 ARG B C 1
ATOM 1624 O O . ARG B 1 50 ? -2.133 -15.797 -15.461 1 98.62 50 ARG B O 1
ATOM 1631 N N . ASP B 1 51 ? -1.686 -17.031 -17.266 1 98.31 51 ASP B N 1
ATOM 1632 C CA . ASP B 1 51 ? -2.988 -16.766 -17.875 1 98.31 51 ASP B CA 1
ATOM 1633 C C . ASP B 1 51 ? -4.113 -17.359 -17.016 1 98.31 51 ASP B C 1
ATOM 1635 O O . ASP B 1 51 ? -5.137 -16.703 -16.797 1 98.31 51 ASP B O 1
ATOM 1639 N N . ALA B 1 52 ? -3.881 -18.562 -16.625 1 97.56 52 ALA B N 1
ATOM 1640 C CA . ALA B 1 52 ? -4.875 -19.188 -15.75 1 97.56 52 ALA B CA 1
ATOM 1641 C C . ALA B 1 52 ? -5.039 -18.391 -14.453 1 97.56 52 ALA B C 1
ATOM 1643 O O . ALA B 1 52 ? -6.16 -18.219 -13.961 1 97.56 52 ALA B O 1
ATOM 1644 N N . TYR B 1 53 ? -3.971 -17.938 -13.969 1 97.94 53 TYR B N 1
ATOM 1645 C CA . TYR B 1 53 ? -4.035 -17.172 -12.734 1 97.94 53 TYR B CA 1
ATOM 1646 C C . TYR B 1 53 ? -4.77 -15.852 -12.953 1 97.94 53 TYR B C 1
ATOM 1648 O O . TYR B 1 53 ? -5.551 -15.414 -12.109 1 97.94 53 TYR B O 1
ATOM 1656 N N . ALA B 1 54 ? -4.504 -15.203 -14.039 1 98.06 54 ALA B N 1
ATOM 1657 C CA . ALA B 1 54 ? -5.219 -13.961 -14.344 1 98.06 54 ALA B CA 1
ATOM 1658 C C . ALA B 1 54 ? -6.727 -14.18 -14.32 1 98.06 54 ALA B C 1
ATOM 1660 O O . ALA B 1 54 ? -7.473 -13.359 -13.773 1 98.06 54 ALA B O 1
ATOM 1661 N N . ARG B 1 55 ? -7.195 -15.242 -14.898 1 97.31 55 ARG B N 1
ATOM 1662 C CA . ARG B 1 55 ? -8.617 -15.555 -14.914 1 97.31 55 ARG B CA 1
ATOM 1663 C C . ARG B 1 55 ? -9.141 -15.82 -13.508 1 97.31 55 ARG B C 1
ATOM 1665 O O . ARG B 1 55 ? -10.211 -15.336 -13.133 1 97.31 55 ARG B O 1
ATOM 1672 N N . THR B 1 56 ? -8.406 -16.594 -12.789 1 95.5 56 THR B N 1
ATOM 1673 C CA . THR B 1 56 ? -8.773 -16.875 -11.406 1 95.5 56 THR B CA 1
ATOM 1674 C C . THR B 1 56 ? -8.867 -15.594 -10.594 1 95.5 56 THR B C 1
ATOM 1676 O O . THR B 1 56 ? -9.844 -15.375 -9.867 1 95.5 56 THR B O 1
ATOM 1679 N N . LEU B 1 57 ? -7.887 -14.789 -10.758 1 95.12 57 LEU B N 1
ATOM 1680 C CA . LEU B 1 57 ? -7.832 -13.531 -10.023 1 95.12 57 LEU B CA 1
ATOM 1681 C C . LEU B 1 57 ? -8.992 -12.625 -10.406 1 95.12 57 LEU B C 1
ATOM 1683 O O . LEU B 1 57 ? -9.578 -11.953 -9.547 1 95.12 57 LEU B O 1
ATOM 1687 N N . ALA B 1 58 ? -9.297 -12.625 -11.672 1 94.5 58 ALA B N 1
ATOM 1688 C CA . ALA B 1 58 ? -10.438 -11.836 -12.133 1 94.5 58 ALA B CA 1
ATOM 1689 C C . ALA B 1 58 ? -11.719 -12.266 -11.422 1 94.5 58 ALA B C 1
ATOM 1691 O O . ALA B 1 58 ? -12.5 -11.43 -10.969 1 94.5 58 ALA B O 1
ATOM 1692 N N . ALA B 1 59 ? -11.914 -13.516 -11.375 1 93 59 ALA B N 1
ATOM 1693 C CA . ALA B 1 59 ? -13.094 -14.047 -10.695 1 93 59 ALA B CA 1
ATOM 1694 C C . ALA B 1 59 ? -13.094 -13.68 -9.219 1 93 59 ALA B C 1
ATOM 1696 O O . ALA B 1 59 ? -14.125 -13.297 -8.664 1 93 59 ALA B O 1
ATOM 1697 N N . VAL B 1 60 ? -11.992 -13.789 -8.57 1 92.12 60 VAL B N 1
ATOM 1698 C CA . VAL B 1 60 ? -11.852 -13.477 -7.148 1 92.12 60 VAL B CA 1
ATOM 1699 C C . VAL B 1 60 ? -12.133 -11.992 -6.918 1 92.12 60 VAL B C 1
ATOM 1701 O O . VAL B 1 60 ? -12.938 -11.633 -6.062 1 92.12 60 VAL B O 1
ATOM 1704 N N . LEU B 1 61 ? -11.508 -11.172 -7.688 1 92.88 61 LEU B N 1
ATOM 1705 C CA . LEU B 1 61 ? -11.625 -9.727 -7.52 1 92.88 61 LEU B CA 1
ATOM 1706 C C . LEU B 1 61 ? -13.047 -9.258 -7.816 1 92.88 61 LEU B C 1
ATOM 1708 O O . LEU B 1 61 ? -13.484 -8.219 -7.305 1 92.88 61 LEU B O 1
ATOM 1712 N N . GLY B 1 62 ? -13.734 -10.008 -8.633 1 91.88 62 GLY B N 1
ATOM 1713 C CA . GLY B 1 62 ? -15.109 -9.688 -8.969 1 91.88 62 GLY B CA 1
ATOM 1714 C C . GLY B 1 62 ? -16.031 -9.688 -7.766 1 91.88 62 GLY B C 1
ATOM 1715 O O . GLY B 1 62 ? -17.125 -9.125 -7.812 1 91.88 62 GLY B O 1
ATOM 1716 N N . GLN B 1 63 ? -15.648 -10.25 -6.695 1 91.62 63 GLN B N 1
ATOM 1717 C CA . GLN B 1 63 ? -16.453 -10.359 -5.488 1 91.62 63 GLN B CA 1
ATOM 1718 C C . GLN B 1 63 ? -16.359 -9.086 -4.645 1 91.62 63 GLN B C 1
ATOM 1720 O O . GLN B 1 63 ? -17.141 -8.898 -3.705 1 91.62 63 GLN B O 1
ATOM 1725 N N . TYR B 1 64 ? -15.398 -8.312 -4.969 1 91.44 64 TYR B N 1
ATOM 1726 C CA . TYR B 1 64 ? -15.094 -7.18 -4.102 1 91.44 64 TYR B CA 1
ATOM 1727 C C . TYR B 1 64 ? -15.375 -5.855 -4.801 1 91.44 64 TYR B C 1
ATOM 1729 O O . TYR B 1 64 ? -15.133 -5.723 -6.004 1 91.44 64 TYR B O 1
ATOM 1737 N N . GLY B 1 65 ? -15.898 -4.875 -4.07 1 88.94 65 GLY B N 1
ATOM 1738 C CA . GLY B 1 65 ? -15.977 -3.502 -4.547 1 88.94 65 GLY B CA 1
ATOM 1739 C C . GLY B 1 65 ? -14.633 -2.799 -4.555 1 88.94 65 GLY B C 1
ATOM 1740 O O . GLY B 1 65 ? -14.094 -2.498 -5.621 1 88.94 65 GLY B O 1
ATOM 1741 N N . ARG B 1 66 ? -14.055 -2.582 -3.379 1 91.5 66 ARG B N 1
ATOM 1742 C CA . ARG B 1 66 ? -12.727 -2.006 -3.184 1 91.5 66 ARG B CA 1
ATOM 1743 C C . ARG B 1 66 ? -11.859 -2.912 -2.32 1 91.5 66 ARG B C 1
ATOM 1745 O O . ARG B 1 66 ? -12.367 -3.635 -1.461 1 91.5 66 ARG B O 1
ATOM 1752 N N . THR B 1 67 ? -10.617 -2.824 -2.611 1 93.88 67 THR B N 1
ATOM 1753 C CA . THR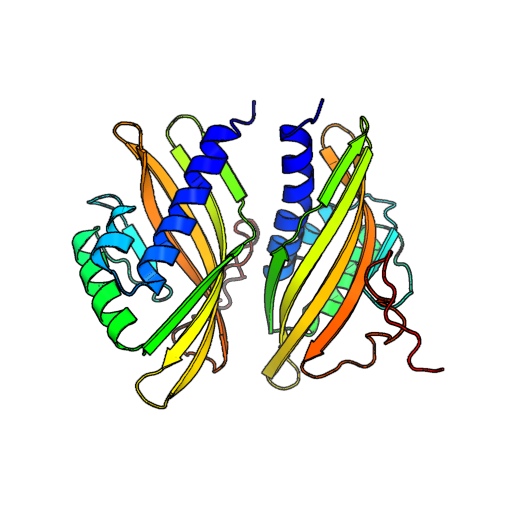 B 1 67 ? -9.641 -3.561 -1.816 1 93.88 67 THR B CA 1
ATOM 1754 C C . THR B 1 67 ? -8.438 -2.684 -1.492 1 93.88 67 THR B C 1
ATOM 1756 O O . THR B 1 67 ? -8.188 -1.685 -2.17 1 93.88 67 THR B O 1
ATOM 1759 N N . SER B 1 68 ? -7.75 -2.99 -0.518 1 95.62 68 SER B N 1
ATOM 1760 C CA . SER B 1 68 ? -6.488 -2.375 -0.12 1 95.62 68 SER B CA 1
ATOM 1761 C C . SER B 1 68 ? -5.551 -3.393 0.522 1 95.62 68 SER B C 1
ATOM 1763 O O . SER B 1 68 ? -5.891 -4 1.54 1 95.62 68 SER B O 1
ATOM 1765 N N . HIS B 1 69 ? -4.398 -3.592 -0.06 1 97.38 69 HIS B N 1
ATOM 1766 C CA . HIS B 1 69 ? -3.418 -4.559 0.419 1 97.38 69 HIS B CA 1
ATOM 1767 C C . HIS B 1 69 ? -2.16 -3.863 0.925 1 97.38 69 HIS B C 1
ATOM 1769 O O . HIS B 1 69 ? -1.536 -3.09 0.194 1 97.38 69 HIS B O 1
ATOM 1775 N N . HIS B 1 70 ? -1.79 -4.156 2.111 1 97.88 70 HIS B N 1
ATOM 1776 C CA . HIS B 1 70 ? -0.616 -3.596 2.771 1 97.88 70 HIS B CA 1
ATOM 1777 C C . HIS B 1 70 ? 0.426 -4.676 3.053 1 97.88 70 HIS B C 1
ATOM 1779 O O . HIS B 1 70 ? 0.268 -5.469 3.982 1 97.88 70 HIS B O 1
ATOM 1785 N N . VAL B 1 71 ? 1.474 -4.676 2.285 1 97.69 71 VAL B N 1
ATOM 1786 C CA . VAL B 1 71 ? 2.5 -5.707 2.398 1 97.69 71 VAL B CA 1
ATOM 1787 C C . VAL B 1 71 ? 3.613 -5.23 3.33 1 97.69 71 VAL B C 1
ATOM 1789 O O . VAL B 1 71 ? 4.016 -4.062 3.279 1 97.69 71 VAL B O 1
ATOM 1792 N N . SER B 1 72 ? 4.09 -6.176 4.133 1 96.44 72 SER B N 1
ATOM 1793 C CA . SER B 1 72 ? 5.074 -5.836 5.156 1 96.44 72 SER B CA 1
ATOM 1794 C C . SER B 1 72 ? 5.977 -7.023 5.469 1 96.44 72 SER B C 1
ATOM 1796 O O . SER B 1 72 ? 5.844 -8.094 4.867 1 96.44 72 SER B O 1
ATOM 1798 N N . ASN B 1 73 ? 7.051 -6.801 6.316 1 95.12 73 ASN B N 1
ATOM 1799 C CA . ASN B 1 73 ? 7.934 -7.82 6.867 1 95.12 73 ASN B CA 1
ATOM 1800 C C . ASN B 1 73 ? 8.688 -8.562 5.77 1 95.12 73 ASN B C 1
ATOM 1802 O O . ASN B 1 73 ? 8.734 -9.797 5.762 1 95.12 73 ASN B O 1
ATOM 1806 N N . PHE B 1 74 ? 9.234 -7.867 4.891 1 96.44 74 PHE B N 1
ATOM 1807 C CA . PHE B 1 74 ? 9.961 -8.492 3.793 1 96.44 74 PHE B CA 1
ATOM 1808 C C . PHE B 1 74 ? 11.234 -9.164 4.297 1 96.44 74 PHE B C 1
ATOM 1810 O O . PHE B 1 74 ? 12.039 -8.531 4.984 1 96.44 74 PHE B O 1
ATOM 1817 N N . GLN B 1 75 ? 11.383 -10.375 4.031 1 96.12 75 GLN B N 1
ATOM 1818 C CA . GLN B 1 75 ? 12.625 -11.133 4.082 1 96.12 75 GLN B CA 1
ATOM 1819 C C . GLN B 1 75 ? 13 -11.672 2.703 1 96.12 75 GLN B C 1
ATOM 1821 O O . GLN B 1 75 ? 12.242 -12.438 2.105 1 96.12 75 GLN B O 1
ATOM 1826 N N . VAL B 1 76 ? 14.133 -11.234 2.182 1 97.62 76 VAL B N 1
ATOM 1827 C CA . VAL B 1 76 ? 14.523 -11.602 0.823 1 97.62 76 VAL B CA 1
ATOM 1828 C C . VAL B 1 76 ? 15.953 -12.133 0.817 1 97.62 76 VAL B C 1
ATOM 1830 O O . VAL B 1 76 ? 16.844 -11.531 1.42 1 97.62 76 VAL B O 1
ATOM 1833 N N . THR B 1 77 ? 16.125 -13.219 0.228 1 97.12 77 THR B N 1
ATOM 1834 C CA . THR B 1 77 ? 17.453 -13.75 -0.083 1 97.12 77 THR B CA 1
ATOM 1835 C C . THR B 1 77 ? 17.656 -13.844 -1.592 1 97.12 77 THR B C 1
ATOM 1837 O O . THR B 1 77 ? 16.781 -14.32 -2.312 1 97.12 77 THR B O 1
ATOM 1840 N N . VAL B 1 78 ? 18.812 -13.375 -2.053 1 97.44 78 VAL B N 1
ATOM 1841 C CA . VAL B 1 78 ? 19.141 -13.422 -3.475 1 97.44 78 VAL B CA 1
ATOM 1842 C C . VAL B 1 78 ? 20.391 -14.266 -3.689 1 97.44 78 VAL B C 1
ATOM 1844 O O . VAL B 1 78 ? 21.422 -14.055 -3.027 1 97.44 78 VAL B O 1
ATOM 1847 N N . ASP B 1 79 ? 20.281 -15.156 -4.504 1 96.44 79 ASP B N 1
ATOM 1848 C CA . ASP B 1 79 ? 21.391 -16.016 -4.934 1 96.44 79 ASP B CA 1
ATOM 1849 C C . ASP B 1 79 ? 21.5 -16.031 -6.457 1 96.44 79 ASP B C 1
ATOM 1851 O O . ASP B 1 79 ? 20.859 -16.844 -7.121 1 96.44 79 ASP B O 1
ATOM 1855 N N . GLY B 1 80 ? 22.391 -15.141 -6.953 1 95.62 80 GLY B N 1
ATOM 1856 C CA . GLY B 1 80 ? 22.484 -15.008 -8.398 1 95.62 80 GLY B CA 1
ATOM 1857 C C . GLY B 1 80 ? 21.188 -14.555 -9.039 1 95.62 80 GLY B C 1
ATOM 1858 O O . GLY B 1 80 ? 20.656 -13.484 -8.703 1 95.62 80 GLY B O 1
ATOM 1859 N N . ASP B 1 81 ? 20.641 -15.391 -9.836 1 97.06 81 ASP B N 1
ATOM 1860 C CA . ASP B 1 81 ? 19.422 -15.055 -10.586 1 97.06 81 ASP B CA 1
ATOM 1861 C C . ASP B 1 81 ? 18.188 -15.688 -9.938 1 97.06 81 ASP B C 1
ATOM 1863 O O . ASP B 1 81 ? 17.141 -15.812 -10.578 1 97.06 81 ASP B O 1
ATOM 1867 N N . ARG B 1 82 ? 18.344 -16.094 -8.773 1 98.19 82 ARG B N 1
ATOM 1868 C CA . ARG B 1 82 ? 17.219 -16.656 -8.008 1 98.19 82 ARG B CA 1
ATOM 1869 C C . ARG B 1 82 ? 17.047 -15.922 -6.684 1 98.19 82 ARG B C 1
ATOM 1871 O O . ARG B 1 82 ? 18.031 -15.492 -6.074 1 98.19 82 ARG B O 1
ATOM 1878 N N . ALA B 1 83 ? 15.82 -15.812 -6.242 1 98.38 83 ALA B N 1
ATOM 1879 C CA . ALA B 1 83 ? 15.523 -15.172 -4.965 1 98.38 83 ALA B CA 1
ATOM 1880 C C . ALA B 1 83 ? 14.375 -15.883 -4.246 1 98.38 83 ALA B C 1
ATOM 1882 O O . ALA B 1 83 ? 13.516 -16.484 -4.887 1 98.38 83 ALA B O 1
ATOM 1883 N N . GLU B 1 84 ? 14.422 -15.805 -2.996 1 98 84 GLU B N 1
ATOM 1884 C CA . GLU B 1 84 ? 13.328 -16.203 -2.121 1 98 84 GLU B CA 1
ATOM 1885 C C . GLU B 1 84 ? 12.812 -15.023 -1.308 1 98 84 GLU B C 1
ATOM 1887 O O . GLU B 1 84 ? 13.594 -14.188 -0.842 1 98 84 GLU B O 1
ATOM 1892 N N . LEU B 1 85 ? 11.5 -15.023 -1.19 1 97.56 85 LEU B N 1
ATOM 1893 C CA . LEU B 1 85 ? 10.875 -13.914 -0.473 1 97.56 85 LEU B CA 1
ATOM 1894 C C . LEU B 1 85 ? 9.805 -14.43 0.484 1 97.56 85 LEU B C 1
ATOM 1896 O O . LEU B 1 85 ? 9.008 -15.297 0.123 1 97.56 85 LEU B O 1
ATOM 1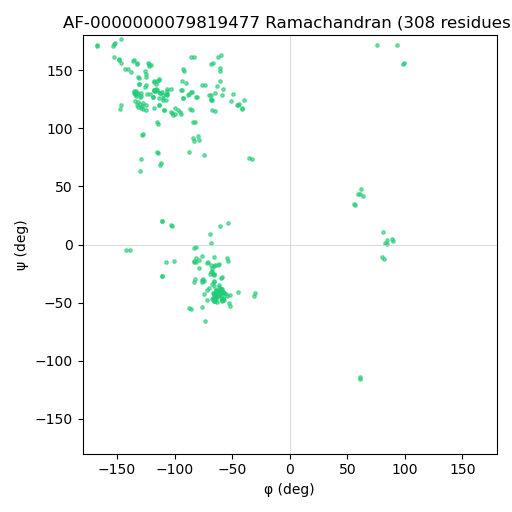900 N N . MET B 1 86 ? 9.867 -13.938 1.684 1 95.25 86 MET B N 1
ATOM 1901 C CA . MET B 1 86 ? 8.766 -14.016 2.637 1 95.25 86 MET B CA 1
ATOM 1902 C C . MET B 1 86 ? 8.25 -12.633 2.996 1 95.25 86 MET B C 1
ATOM 1904 O O . MET B 1 86 ? 9.039 -11.703 3.205 1 95.25 86 MET B O 1
ATOM 1908 N N . ALA B 1 87 ? 7.004 -12.492 3.076 1 96.88 87 ALA B N 1
ATOM 1909 C CA . ALA B 1 87 ? 6.359 -11.25 3.498 1 96.88 87 ALA B CA 1
ATOM 1910 C C . ALA B 1 87 ? 5 -11.523 4.133 1 96.88 87 ALA B C 1
ATOM 1912 O O . ALA B 1 87 ? 4.547 -12.672 4.168 1 96.88 87 ALA B O 1
ATOM 1913 N N . TYR B 1 88 ? 4.418 -10.539 4.672 1 95.19 88 TYR B N 1
ATOM 1914 C CA . TYR B 1 88 ? 3.045 -10.594 5.164 1 95.19 88 TYR B CA 1
ATOM 1915 C C . TYR B 1 88 ? 2.178 -9.539 4.492 1 95.19 88 TYR B C 1
ATOM 1917 O O . TYR B 1 88 ? 2.688 -8.523 4.008 1 95.19 88 TYR B O 1
ATOM 1925 N N . VAL B 1 89 ? 0.893 -9.836 4.434 1 96.94 89 VAL B N 1
ATOM 1926 C CA . VAL B 1 89 ? -0.031 -8.852 3.873 1 96.94 89 VAL B CA 1
ATOM 1927 C C . VAL B 1 89 ? -1.242 -8.695 4.789 1 96.94 89 VAL B C 1
ATOM 1929 O O . VAL B 1 89 ? -1.751 -9.688 5.328 1 96.94 89 VAL B O 1
ATOM 1932 N N . ASP B 1 90 ? -1.56 -7.484 5.121 1 97.38 90 ASP B N 1
ATOM 1933 C CA . ASP B 1 90 ? -2.848 -7.059 5.664 1 97.38 90 ASP B CA 1
ATOM 1934 C C . ASP B 1 90 ? -3.773 -6.57 4.555 1 97.38 90 ASP B C 1
ATOM 1936 O O . ASP B 1 90 ? -3.5 -5.551 3.914 1 97.38 90 ASP B O 1
ATOM 1940 N N . ALA B 1 91 ? -4.832 -7.297 4.297 1 97.06 91 ALA B N 1
ATOM 1941 C CA . ALA B 1 91 ? -5.672 -7.066 3.125 1 97.06 91 ALA B CA 1
ATOM 1942 C C . ALA B 1 91 ? -7.113 -6.766 3.531 1 97.06 91 ALA B C 1
ATOM 1944 O O . ALA B 1 91 ? -7.73 -7.543 4.262 1 97.06 91 ALA B O 1
ATOM 1945 N N . VAL B 1 92 ? -7.621 -5.711 2.99 1 96.44 92 VAL B N 1
ATOM 1946 C CA . VAL B 1 92 ? -8.984 -5.273 3.27 1 96.44 92 VAL B CA 1
ATOM 1947 C C . VAL B 1 92 ? -9.828 -5.363 1.999 1 96.44 92 VAL B C 1
ATOM 1949 O O . VAL B 1 92 ? -9.398 -4.918 0.931 1 96.44 92 VAL B O 1
ATOM 1952 N N . HIS B 1 93 ? -11.023 -5.965 2.158 1 94.88 93 HIS B N 1
ATOM 1953 C CA . HIS B 1 93 ? -11.953 -6.129 1.042 1 94.88 93 HIS B CA 1
ATOM 1954 C C . HIS B 1 93 ? -13.352 -5.652 1.413 1 94.88 93 HIS B C 1
ATOM 1956 O O . HIS B 1 93 ? -13.906 -6.078 2.428 1 94.88 93 HIS B O 1
ATOM 1962 N N . ARG B 1 94 ? -13.867 -4.801 0.623 1 93.06 94 ARG B N 1
ATOM 1963 C CA . ARG B 1 94 ? -15.297 -4.535 0.72 1 93.06 94 ARG B CA 1
ATOM 1964 C C . ARG B 1 94 ? -16.094 -5.547 -0.095 1 93.06 94 ARG B C 1
ATOM 1966 O O . ARG B 1 94 ? -16.047 -5.543 -1.326 1 93.06 94 ARG B O 1
ATOM 1973 N N . MET B 1 95 ? -16.859 -6.309 0.605 1 91.94 95 MET B N 1
ATOM 1974 C CA . MET B 1 95 ? -17.625 -7.344 -0.079 1 91.94 95 MET B CA 1
ATOM 1975 C C . MET B 1 95 ? -18.797 -6.734 -0.857 1 91.94 95 MET B C 1
ATOM 1977 O O . MET B 1 95 ? -19.547 -5.918 -0.322 1 91.94 95 MET B O 1
ATOM 1981 N N . LYS B 1 96 ? -19.031 -7.207 -2.102 1 91.75 96 LYS B N 1
ATOM 1982 C CA . LYS B 1 96 ? -20.172 -6.754 -2.887 1 91.75 96 LYS B CA 1
ATOM 1983 C C . LYS B 1 96 ? -21.469 -7.379 -2.383 1 91.75 96 LYS B C 1
ATOM 1985 O O . LYS B 1 96 ? -22.547 -6.773 -2.479 1 91.75 96 LYS B O 1
ATOM 1990 N N . SER B 1 97 ? -21.359 -8.484 -1.882 1 90.12 97 SER B N 1
ATOM 1991 C CA . SER B 1 97 ? -22.531 -9.266 -1.498 1 90.12 97 SER B CA 1
ATOM 1992 C C . SER B 1 97 ? -23.312 -8.562 -0.398 1 90.12 97 SER B C 1
ATOM 1994 O O . SER B 1 97 ? -24.547 -8.562 -0.419 1 90.12 97 SER B O 1
ATOM 1996 N N . ASP B 1 98 ? -22.641 -7.914 0.607 1 91 98 ASP B N 1
ATOM 1997 C CA . ASP B 1 98 ? -23.375 -7.348 1.731 1 91 98 ASP B CA 1
ATOM 1998 C C . ASP B 1 98 ? -22.766 -6.012 2.164 1 91 98 ASP B C 1
ATOM 2000 O O . ASP B 1 98 ? -23.25 -5.387 3.115 1 91 98 ASP B O 1
ATOM 2004 N N . GLY B 1 99 ? -21.688 -5.684 1.549 1 90.19 99 GLY B N 1
ATOM 2005 C CA . GLY B 1 99 ? -21.094 -4.379 1.812 1 90.19 99 GLY B CA 1
ATOM 2006 C C . GLY B 1 99 ? -20.203 -4.367 3.035 1 90.19 99 GLY B C 1
ATOM 2007 O O . GLY B 1 99 ? -19.609 -3.334 3.371 1 90.19 99 GLY B O 1
ATOM 2008 N N . ARG B 1 100 ? -20 -5.457 3.648 1 92.5 100 ARG B N 1
ATOM 2009 C CA . ARG B 1 100 ? -19.156 -5.512 4.848 1 92.5 100 ARG B CA 1
ATOM 2010 C C . ARG B 1 100 ? -17.688 -5.668 4.488 1 92.5 100 ARG B C 1
ATOM 2012 O O . ARG B 1 100 ? -17.359 -6.082 3.373 1 92.5 100 ARG B O 1
ATOM 2019 N N . ILE B 1 101 ? -16.828 -5.336 5.453 1 94.38 101 ILE B N 1
ATOM 2020 C CA . ILE B 1 101 ? -15.391 -5.516 5.27 1 94.38 101 ILE B CA 1
ATOM 2021 C C . ILE B 1 101 ? -14.992 -6.945 5.629 1 94.38 101 ILE B C 1
ATOM 2023 O O . ILE B 1 101 ? -15.406 -7.465 6.668 1 94.38 101 ILE B O 1
ATOM 2027 N N . TRP B 1 102 ? -14.266 -7.508 4.742 1 94.06 102 TRP B N 1
ATOM 2028 C CA . TRP B 1 102 ? -13.508 -8.719 5.039 1 94.06 102 TRP B CA 1
ATOM 2029 C C . TRP B 1 102 ? -12.008 -8.422 5.098 1 94.06 102 TRP B C 1
ATOM 2031 O O . TRP B 1 102 ? -11.414 -7.996 4.105 1 94.06 102 TRP B O 1
ATOM 2041 N N . GLN B 1 103 ? -11.469 -8.602 6.219 1 95.38 103 GLN B N 1
ATOM 2042 C CA . GLN B 1 103 ? -10.039 -8.375 6.383 1 95.38 103 GLN B CA 1
ATOM 2043 C C . GLN B 1 103 ? -9.289 -9.703 6.504 1 95.38 103 GLN B C 1
ATOM 2045 O O . GLN B 1 103 ? -9.641 -10.547 7.328 1 95.38 103 GLN B O 1
ATOM 2050 N N . LEU B 1 104 ? -8.273 -9.82 5.711 1 94.12 104 LEU B N 1
ATOM 2051 C CA . LEU B 1 104 ? -7.453 -11.023 5.645 1 94.12 104 LEU B CA 1
ATOM 2052 C C . LEU B 1 104 ? -6.012 -10.719 6.039 1 94.12 104 LEU B C 1
ATOM 2054 O O . LEU B 1 104 ? -5.449 -9.703 5.625 1 94.12 104 LEU B O 1
ATOM 2058 N N . TRP B 1 105 ? -5.445 -11.531 6.906 1 94.31 105 TRP B N 1
ATOM 2059 C CA . TRP B 1 105 ? -4.016 -11.539 7.199 1 94.31 105 TRP B CA 1
ATOM 2060 C C . TRP B 1 105 ? -3.357 -12.805 6.668 1 94.31 105 TRP B C 1
ATOM 2062 O O . TRP B 1 105 ? -3.834 -13.914 6.93 1 94.31 105 TRP B O 1
ATOM 2072 N N . ALA B 1 106 ? -2.309 -12.602 5.93 1 92.94 106 ALA B N 1
ATOM 2073 C CA . ALA B 1 106 ? -1.728 -13.781 5.281 1 92.94 106 ALA B CA 1
ATOM 2074 C C . ALA B 1 106 ? -0.211 -13.648 5.176 1 92.94 106 ALA B C 1
ATOM 2076 O O . ALA B 1 106 ? 0.334 -12.547 5.262 1 92.94 106 ALA B O 1
ATOM 2077 N N . ARG B 1 107 ? 0.458 -14.805 5.078 1 92.69 107 ARG B N 1
ATOM 2078 C CA . ARG B 1 107 ? 1.892 -14.945 4.84 1 92.69 107 ARG B CA 1
ATOM 2079 C C . ARG B 1 107 ? 2.174 -15.336 3.393 1 92.69 107 ARG B C 1
ATOM 2081 O O . ARG B 1 107 ? 1.498 -16.203 2.834 1 92.69 107 ARG B O 1
ATOM 2088 N N . ILE B 1 108 ? 3.092 -14.695 2.787 1 94.62 108 ILE B N 1
ATOM 2089 C CA . ILE B 1 108 ? 3.488 -14.922 1.401 1 94.62 108 ILE B CA 1
ATOM 2090 C C . ILE B 1 108 ? 4.852 -15.609 1.36 1 94.62 108 ILE B C 1
ATOM 2092 O O . ILE B 1 108 ? 5.801 -15.156 2.008 1 94.62 108 ILE B O 1
ATOM 2096 N N . VAL B 1 109 ? 4.973 -16.641 0.646 1 93.88 109 VAL B N 1
ATOM 2097 C CA . VAL B 1 109 ? 6.242 -17.312 0.398 1 93.88 109 VAL B CA 1
ATOM 2098 C C . VAL B 1 109 ? 6.426 -17.531 -1.102 1 93.88 109 VAL B C 1
ATOM 2100 O O . VAL B 1 109 ? 5.66 -18.266 -1.728 1 93.88 109 VAL B O 1
ATOM 2103 N N . ASP B 1 110 ? 7.496 -16.891 -1.641 1 97.38 110 ASP B N 1
ATOM 2104 C CA . ASP B 1 110 ? 7.637 -16.906 -3.094 1 97.38 110 ASP B CA 1
ATOM 2105 C C . ASP B 1 110 ? 9.055 -17.281 -3.506 1 97.38 110 ASP B C 1
ATOM 2107 O O . ASP B 1 110 ? 10 -17.094 -2.74 1 97.38 110 ASP B O 1
ATOM 2111 N N . VAL B 1 111 ? 9.125 -17.766 -4.672 1 98.69 111 VAL B N 1
ATOM 2112 C CA . VAL B 1 111 ? 10.383 -17.922 -5.395 1 98.69 111 VAL B CA 1
ATOM 2113 C C . VAL B 1 111 ? 10.352 -17.078 -6.668 1 98.69 111 VAL B C 1
ATOM 2115 O O . VAL B 1 111 ? 9.359 -17.078 -7.398 1 98.69 111 VAL B O 1
ATOM 2118 N N . LEU B 1 112 ? 11.398 -16.359 -6.875 1 98.81 112 LEU B N 1
ATOM 2119 C CA . LEU B 1 112 ? 11.539 -15.547 -8.078 1 98.81 112 LEU B CA 1
ATOM 2120 C C . LEU B 1 112 ? 12.797 -15.922 -8.852 1 98.81 112 LEU B C 1
ATOM 2122 O O . LEU B 1 112 ? 13.758 -16.438 -8.266 1 98.81 112 LEU B O 1
ATOM 2126 N N . GLU B 1 113 ? 12.758 -15.656 -10.125 1 98.75 113 GLU B N 1
ATOM 2127 C CA . GLU B 1 113 ? 13.914 -15.766 -11.016 1 98.75 113 GLU B CA 1
ATOM 2128 C C . GLU B 1 113 ? 14.078 -14.508 -11.867 1 98.75 113 GLU B C 1
ATOM 2130 O O . GLU B 1 113 ? 13.086 -13.898 -12.281 1 98.75 113 GLU B O 1
ATOM 2135 N N . ARG B 1 114 ? 15.281 -14.211 -12.055 1 97.94 114 ARG B N 1
ATOM 2136 C CA . ARG B 1 114 ? 15.555 -13.148 -13.023 1 97.94 114 ARG B CA 1
ATOM 2137 C C . ARG B 1 114 ? 15.547 -13.688 -14.445 1 97.94 114 ARG B C 1
ATOM 2139 O O . ARG B 1 114 ? 16.422 -14.469 -14.828 1 97.94 114 ARG B O 1
ATOM 2146 N N . ARG B 1 115 ? 14.539 -13.383 -15.109 1 96.88 115 ARG B N 1
ATOM 2147 C CA . ARG B 1 115 ? 14.375 -13.781 -16.5 1 96.88 115 ARG B CA 1
ATOM 2148 C C . ARG B 1 115 ? 14.406 -12.562 -17.422 1 96.88 115 ARG B C 1
ATOM 2150 O O . ARG B 1 115 ? 13.633 -11.625 -17.234 1 96.88 115 ARG B O 1
ATOM 2157 N N . ASP B 1 116 ? 15.398 -12.547 -18.375 1 95.5 116 ASP B N 1
ATOM 2158 C CA . ASP B 1 116 ? 15.562 -11.438 -19.312 1 95.5 116 ASP B CA 1
ATOM 2159 C C . ASP B 1 116 ? 15.727 -10.109 -18.578 1 95.5 116 ASP B C 1
ATOM 2161 O O . ASP B 1 116 ? 15.078 -9.117 -18.922 1 95.5 116 ASP B O 1
ATOM 2165 N N . GLY B 1 117 ? 16.359 -10.148 -17.469 1 95.06 117 GLY B N 1
ATOM 2166 C CA . GLY B 1 117 ? 16.75 -8.953 -16.734 1 95.06 117 GLY B CA 1
ATOM 2167 C C . GLY B 1 117 ? 15.688 -8.484 -15.758 1 95.06 117 GLY B C 1
ATOM 2168 O O . GLY B 1 117 ? 15.875 -7.484 -15.07 1 95.06 117 GLY B O 1
ATOM 2169 N N . GLU B 1 118 ? 14.648 -9.234 -15.641 1 95.94 118 GLU B N 1
ATOM 2170 C CA . GLU B 1 118 ? 13.555 -8.828 -14.758 1 95.94 118 GLU B CA 1
ATOM 2171 C C . GLU B 1 118 ? 13.227 -9.93 -13.758 1 95.94 118 GLU B C 1
ATOM 2173 O O . GLU B 1 118 ? 13.219 -11.117 -14.102 1 95.94 118 GLU B O 1
ATOM 2178 N N . TRP B 1 119 ? 13.047 -9.562 -12.539 1 98.12 119 TRP B N 1
ATOM 2179 C CA . TRP B 1 119 ? 12.594 -10.523 -11.539 1 98.12 119 TRP B CA 1
ATOM 2180 C C . TRP B 1 119 ? 11.156 -10.961 -11.812 1 98.12 119 TRP B C 1
ATOM 2182 O O . TRP B 1 119 ? 10.273 -10.117 -11.977 1 98.12 119 TRP B O 1
ATOM 2192 N N . THR B 1 120 ? 10.953 -12.25 -11.844 1 98.38 120 THR B N 1
ATOM 2193 C CA . THR B 1 120 ? 9.672 -12.867 -12.156 1 98.38 120 THR B CA 1
ATOM 2194 C C . THR B 1 120 ? 9.312 -13.93 -11.117 1 98.38 120 THR B C 1
ATOM 2196 O O . THR B 1 120 ? 10.172 -14.711 -10.695 1 98.38 120 THR B O 1
ATOM 2199 N N . VAL B 1 121 ? 8.078 -13.938 -10.734 1 98.81 121 VAL B N 1
ATOM 2200 C CA . VAL B 1 121 ? 7.645 -14.914 -9.734 1 98.81 121 VAL B CA 1
ATOM 2201 C C . VAL B 1 121 ? 7.398 -16.266 -10.398 1 98.81 121 VAL B C 1
ATOM 2203 O O . VAL B 1 121 ? 6.617 -16.359 -11.352 1 98.81 121 VAL B O 1
ATOM 2206 N N . VAL B 1 122 ? 7.973 -17.234 -9.922 1 98.88 122 VAL B N 1
ATOM 2207 C CA . VAL B 1 122 ? 7.812 -18.547 -10.531 1 98.88 122 VAL B CA 1
ATOM 2208 C C . VAL B 1 122 ? 7.012 -19.453 -9.602 1 98.88 122 VAL B C 1
ATOM 2210 O O . VAL B 1 122 ? 6.387 -20.422 -10.055 1 98.88 122 VAL B O 1
ATOM 2213 N N . GLU B 1 123 ? 7.047 -19.234 -8.344 1 98.38 123 GLU B N 1
ATOM 2214 C CA . GLU B 1 123 ? 6.207 -19.891 -7.34 1 98.38 123 GLU B CA 1
ATOM 2215 C C . GLU B 1 123 ? 5.621 -18.859 -6.367 1 98.38 123 GLU B C 1
ATOM 2217 O O . GLU B 1 123 ? 6.336 -18 -5.867 1 98.38 123 GLU B O 1
ATOM 2222 N N . HIS B 1 124 ? 4.348 -19 -6.164 1 97.44 124 HIS B N 1
ATOM 2223 C CA . HIS B 1 124 ? 3.633 -18.125 -5.242 1 97.44 124 HIS B CA 1
ATOM 2224 C C . HIS B 1 124 ? 2.707 -18.922 -4.328 1 97.44 124 HIS B C 1
ATOM 2226 O O . HIS B 1 124 ? 1.823 -19.641 -4.809 1 97.44 124 HIS B O 1
ATOM 2232 N N . THR B 1 125 ? 2.926 -18.734 -3.062 1 93.44 125 THR B N 1
ATOM 2233 C CA . THR B 1 125 ? 2.031 -19.344 -2.086 1 93.44 125 THR B CA 1
ATOM 2234 C C . THR B 1 125 ? 1.56 -18.312 -1.064 1 93.44 125 THR B C 1
ATOM 2236 O O . THR B 1 125 ? 2.375 -17.703 -0.375 1 93.44 125 THR B O 1
ATOM 2239 N N . LEU B 1 126 ? 0.301 -18.172 -1.04 1 93.19 126 LEU B N 1
ATOM 2240 C CA . LEU B 1 126 ? -0.347 -17.359 -0.015 1 93.19 126 LEU B CA 1
ATOM 2241 C C . LEU B 1 126 ? -0.912 -18.234 1.096 1 93.19 126 LEU B C 1
ATOM 2243 O O . LEU B 1 126 ? -1.791 -19.062 0.851 1 93.19 126 LEU B O 1
ATOM 2247 N N . HIS B 1 127 ? -0.37 -18.016 2.232 1 89.75 127 HIS B N 1
ATOM 2248 C CA . HIS B 1 127 ? -0.873 -18.719 3.41 1 89.75 127 HIS B CA 1
ATOM 2249 C C . HIS B 1 127 ? -1.774 -17.828 4.246 1 89.75 127 HIS B C 1
ATOM 2251 O O . HIS B 1 127 ? -1.299 -16.875 4.879 1 89.75 127 HIS B O 1
ATOM 2257 N N . GLY B 1 128 ? -3.068 -18.188 4.25 1 90 128 GLY B N 1
ATOM 2258 C CA . GLY B 1 128 ? -3.961 -17.453 5.121 1 90 128 GLY B CA 1
ATOM 2259 C C . GLY B 1 128 ? -3.693 -17.688 6.594 1 90 128 GLY B C 1
ATOM 2260 O O . GLY B 1 128 ? -3.627 -18.844 7.039 1 90 128 GLY B O 1
ATOM 2261 N N . VAL B 1 129 ? -3.461 -16.672 7.352 1 88.56 129 VAL B N 1
ATOM 2262 C CA . VAL B 1 129 ? -3.252 -16.766 8.789 1 88.56 129 VAL B CA 1
ATOM 2263 C C . VAL B 1 129 ? -4.598 -16.734 9.516 1 88.56 129 VAL B C 1
ATOM 2265 O O . VAL B 1 129 ? -4.887 -17.609 10.344 1 88.56 129 VAL B O 1
ATOM 2268 N N . ASP B 1 130 ? -5.375 -15.688 9.242 1 90.19 130 ASP B N 1
ATOM 2269 C CA . ASP B 1 130 ? -6.719 -15.531 9.781 1 90.19 130 ASP B CA 1
ATOM 2270 C C . ASP B 1 130 ? -7.477 -14.414 9.062 1 90.19 130 ASP B C 1
ATOM 2272 O O . ASP B 1 130 ? -6.93 -13.773 8.164 1 90.19 130 ASP B O 1
ATOM 2276 N N . SER B 1 131 ? -8.812 -14.312 9.344 1 91.25 131 SER B N 1
ATOM 2277 C CA . SER B 1 131 ? -9.609 -13.25 8.734 1 91.25 131 SER B CA 1
ATOM 2278 C C . SER B 1 131 ? -10.742 -12.812 9.664 1 91.25 131 SER B C 1
ATOM 2280 O O . SER B 1 131 ? -11.07 -13.516 10.625 1 91.25 131 SER B O 1
ATOM 2282 N N . GLU B 1 132 ? -11.234 -11.625 9.406 1 92.44 132 GLU B N 1
ATOM 2283 C CA . GLU B 1 132 ? -12.445 -11.117 10.039 1 92.44 132 GLU B CA 1
ATOM 2284 C C . GLU B 1 132 ? -13.438 -10.617 8.992 1 92.44 132 GLU B C 1
ATOM 2286 O O . GLU B 1 132 ? -13.148 -9.672 8.25 1 92.44 132 GLU B O 1
ATOM 2291 N N . PRO B 1 133 ? -14.562 -11.125 8.961 1 90.25 133 PRO B N 1
ATOM 2292 C CA . PRO B 1 133 ? -15 -12.336 9.664 1 90.25 133 PRO B CA 1
ATOM 2293 C C . PRO B 1 133 ? -14.195 -13.57 9.266 1 90.25 133 PRO B C 1
ATOM 2295 O O . PRO B 1 133 ? -13.484 -13.547 8.258 1 90.25 133 PRO B O 1
ATOM 2298 N N . PRO B 1 134 ? -14.297 -14.562 10.062 1 85.94 134 PRO B N 1
ATOM 2299 C CA . PRO B 1 134 ? -13.562 -15.781 9.742 1 85.94 134 PRO B CA 1
ATOM 2300 C C . PRO B 1 134 ? -14.016 -16.422 8.43 1 85.94 134 PRO B C 1
ATOM 2302 O O . PRO B 1 134 ? -15.203 -16.375 8.102 1 85.94 134 PRO B O 1
ATOM 2305 N N . TRP B 1 135 ? -13.156 -16.828 7.668 1 75.56 135 TRP B N 1
ATOM 2306 C CA . TRP B 1 135 ? -13.43 -17.531 6.418 1 75.56 135 TRP B CA 1
ATOM 2307 C C . TRP B 1 135 ? -12.961 -18.984 6.488 1 75.56 135 TRP B C 1
ATOM 2309 O O . TRP B 1 135 ? -11.844 -19.266 6.93 1 75.56 135 TRP B O 1
ATOM 2319 N N . ASP B 1 136 ? -13.844 -19.781 6.109 1 63.91 136 ASP B N 1
ATOM 2320 C CA . ASP B 1 136 ? -13.641 -21.234 6.234 1 63.91 136 ASP B CA 1
ATOM 2321 C C . ASP B 1 136 ? -12.508 -21.703 5.328 1 63.91 136 ASP B C 1
ATOM 2323 O O . ASP B 1 136 ? -11.906 -22.75 5.574 1 63.91 136 ASP B O 1
ATOM 2327 N N . ALA B 1 137 ? -12.367 -21.047 4.262 1 57.62 137 ALA B N 1
ATOM 2328 C CA . ALA B 1 137 ? -11.32 -21.484 3.334 1 57.62 137 ALA B CA 1
ATOM 2329 C C . ALA B 1 137 ? -9.938 -21.312 3.951 1 57.62 137 ALA B C 1
ATOM 2331 O O . ALA B 1 137 ? -8.953 -21.828 3.432 1 57.62 137 ALA B O 1
ATOM 2332 N N . ILE B 1 138 ? -9.82 -20.562 4.934 1 57.53 138 ILE B N 1
ATOM 2333 C CA . ILE B 1 138 ? -8.531 -20.438 5.602 1 57.53 138 ILE B CA 1
ATOM 2334 C C . ILE B 1 138 ? -8.305 -21.625 6.531 1 57.53 138 ILE B C 1
ATOM 2336 O O . ILE B 1 138 ? -8.961 -21.75 7.57 1 57.53 138 ILE B O 1
ATOM 2340 N N . PRO B 1 139 ? -7.602 -22.656 5.895 1 55.25 139 PRO B N 1
ATOM 2341 C CA . PRO B 1 139 ? -7.43 -23.812 6.777 1 55.25 139 PRO B CA 1
ATOM 2342 C C . PRO B 1 139 ? -6.688 -23.469 8.062 1 55.25 139 PRO B C 1
ATOM 2344 O O . PRO B 1 139 ? -5.773 -22.641 8.055 1 55.25 139 PRO B O 1
ATOM 2347 N N . ASP B 1 140 ? -7.223 -23.812 9.125 1 51.25 140 ASP B N 1
ATOM 2348 C CA . ASP B 1 140 ? -6.535 -23.734 10.406 1 51.25 140 ASP B CA 1
ATOM 2349 C C . ASP B 1 140 ? -5.113 -24.281 10.305 1 51.25 140 ASP B C 1
ATOM 2351 O O . ASP B 1 140 ? -4.195 -23.781 10.961 1 51.25 140 ASP B O 1
ATOM 2355 N N . ASP B 1 141 ? -4.965 -25.328 9.609 1 48.72 141 ASP B N 1
ATOM 2356 C CA . ASP B 1 141 ? -3.709 -26.078 9.492 1 48.72 141 ASP B CA 1
ATOM 2357 C C . ASP B 1 141 ? -2.781 -25.422 8.469 1 48.72 141 ASP B C 1
ATOM 2359 O O . ASP B 1 141 ? -1.63 -25.828 8.312 1 48.72 141 ASP B O 1
ATOM 2363 N N . TRP B 1 142 ? -3.348 -24.656 7.797 1 44.09 142 TRP B N 1
ATOM 2364 C CA . TRP B 1 142 ? -2.615 -24.172 6.629 1 44.09 142 TRP B CA 1
ATOM 2365 C C . TRP B 1 142 ? -1.5 -23.219 7.047 1 44.09 142 TRP B C 1
ATOM 2367 O O . TRP B 1 142 ? -0.448 -23.156 6.406 1 44.09 142 TRP B O 1
ATOM 2377 N N . TYR B 1 143 ? -1.771 -22.25 7.895 1 49.59 143 TYR B N 1
ATOM 2378 C CA . TYR B 1 143 ? -0.643 -21.531 8.461 1 49.59 143 TYR B CA 1
ATOM 2379 C C . TYR B 1 143 ? -0.126 -22.219 9.719 1 49.59 143 TYR B C 1
ATOM 2381 O O . TYR B 1 143 ? -0.667 -22.016 10.812 1 49.59 143 TYR B O 1
ATOM 2389 N N . PRO B 1 144 ? 0.609 -23.219 9.445 1 50.12 144 PRO B N 1
ATOM 2390 C CA . PRO B 1 144 ? 0.995 -24.016 10.609 1 50.12 144 PRO B CA 1
ATOM 2391 C C . PRO B 1 144 ? 1.795 -23.219 11.633 1 50.12 144 PRO B C 1
ATOM 2393 O O . PRO B 1 144 ? 2.338 -23.781 12.586 1 50.12 144 PRO B O 1
ATOM 2396 N N . GLY B 1 145 ? 1.768 -22.031 11.539 1 50.97 145 GLY B N 1
ATOM 2397 C CA . GLY B 1 145 ? 2.645 -21.219 12.367 1 50.97 145 GLY B CA 1
ATOM 2398 C C . GLY B 1 145 ? 3.963 -20.875 11.695 1 50.97 145 GLY B C 1
ATOM 2399 O O . GLY B 1 145 ? 4.141 -21.141 10.5 1 50.97 145 GLY B O 1
ATOM 2400 N N . HIS B 1 146 ? 4.773 -19.953 12.352 1 46.06 146 HIS B N 1
ATOM 2401 C CA . HIS B 1 146 ? 6.121 -19.688 11.859 1 46.06 146 HIS B CA 1
ATOM 2402 C C . HIS B 1 146 ? 6.852 -21 11.539 1 46.06 146 HIS B C 1
ATOM 2404 O O . HIS B 1 146 ? 6.758 -21.969 12.289 1 46.06 146 HIS B O 1
ATOM 2410 N N . PRO B 1 147 ? 7.227 -21.062 10.234 1 43.69 147 PRO B N 1
ATOM 2411 C CA . PRO B 1 147 ? 7.859 -22.328 9.867 1 43.69 147 PRO B CA 1
ATOM 2412 C C . PRO B 1 147 ? 8.633 -22.969 11.023 1 43.69 147 PRO B C 1
ATOM 2414 O O . PRO B 1 147 ? 8.664 -24.188 11.156 1 43.69 147 PRO B O 1
ATOM 2417 N N . ASP B 1 148 ? 9.414 -22.25 11.797 1 45.78 148 ASP B N 1
ATOM 2418 C CA . ASP B 1 148 ? 10.219 -22.734 12.914 1 45.78 148 ASP B CA 1
ATOM 2419 C C . ASP B 1 148 ? 9.359 -22.938 14.164 1 45.78 148 ASP B C 1
ATOM 2421 O O . ASP B 1 148 ? 9.836 -23.453 15.18 1 45.78 148 ASP B O 1
ATOM 2425 N N . ARG B 1 149 ? 8.25 -22.297 14.164 1 39.78 149 ARG B N 1
ATOM 2426 C CA . ARG B 1 149 ? 7.363 -22.453 15.312 1 39.78 149 ARG B CA 1
ATOM 2427 C C . ARG B 1 149 ? 5.941 -22.781 14.875 1 39.78 149 ARG B C 1
ATOM 2429 O O . ARG B 1 149 ? 5.074 -21.906 14.859 1 39.78 149 ARG B O 1
ATOM 2436 N N . PRO B 1 150 ? 5.793 -23.828 14.289 1 43.97 150 PRO B N 1
ATOM 2437 C CA . PRO B 1 150 ? 4.426 -24.188 13.914 1 43.97 150 PRO B CA 1
ATOM 2438 C C . PRO B 1 150 ? 3.443 -24.062 15.078 1 43.97 1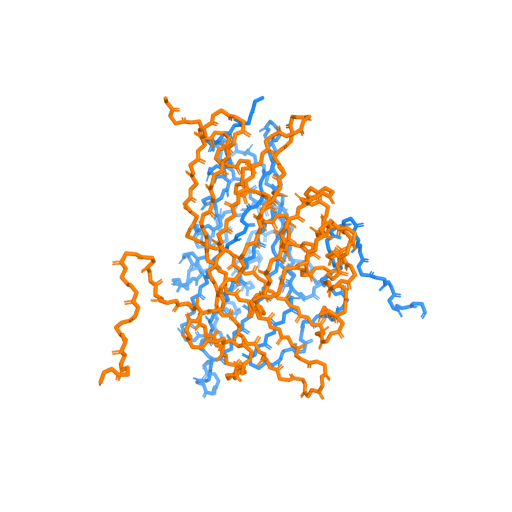50 PRO B C 1
ATOM 2440 O O . PRO B 1 150 ? 3.844 -24.141 16.234 1 43.97 150 PRO B O 1
ATOM 2443 N N . PHE B 1 151 ? 2.326 -23.406 14.961 1 42.69 151 PHE B N 1
ATOM 2444 C CA . PHE B 1 151 ? 1.342 -23.391 16.031 1 42.69 151 PHE B CA 1
ATOM 2445 C C . PHE B 1 151 ? 1.194 -24.766 16.656 1 42.69 151 PHE B C 1
ATOM 2447 O O . PHE B 1 151 ? 1.257 -25.781 15.953 1 42.69 151 PHE B O 1
ATOM 2454 N N . ALA B 1 152 ? 1.504 -24.859 17.875 1 40.03 152 ALA B N 1
ATOM 2455 C CA . ALA B 1 152 ? 1.335 -26.094 18.641 1 40.03 152 ALA B CA 1
ATOM 2456 C C . ALA B 1 152 ? 0.012 -26.781 18.297 1 40.03 152 ALA B C 1
ATOM 2458 O O . ALA B 1 152 ? -0.989 -26.109 18.031 1 40.03 152 ALA B O 1
ATOM 2459 N N . ASP B 1 153 ? 0.053 -27.906 17.766 1 38.53 153 ASP B N 1
ATOM 2460 C CA . ASP B 1 153 ? -1.074 -28.828 17.672 1 38.53 153 ASP B CA 1
ATOM 2461 C C . ASP B 1 153 ? -1.993 -28.703 18.891 1 38.53 153 ASP B C 1
ATOM 2463 O O . ASP B 1 153 ? -1.576 -28.969 20.016 1 38.53 153 ASP B O 1
ATOM 2467 N N . THR B 1 154 ? -2.752 -27.625 18.938 1 35.16 154 THR B N 1
ATOM 2468 C CA . THR B 1 154 ? -3.656 -27.797 20.078 1 35.16 154 THR B CA 1
ATOM 2469 C C . THR B 1 154 ? -4.402 -29.125 19.984 1 35.16 154 THR B C 1
ATOM 2471 O O . THR B 1 154 ? -5.254 -29.422 20.812 1 35.16 154 THR B O 1
ATOM 2474 N N . ALA B 1 155 ? -4.379 -29.75 18.844 1 33.22 155 ALA B N 1
ATOM 2475 C CA . ALA B 1 155 ? -5.176 -30.969 18.938 1 33.22 155 ALA B CA 1
ATOM 2476 C C . ALA B 1 155 ? -4.52 -31.984 19.859 1 33.22 155 ALA B C 1
ATOM 2478 O O . ALA B 1 155 ? -4.984 -33.125 19.969 1 33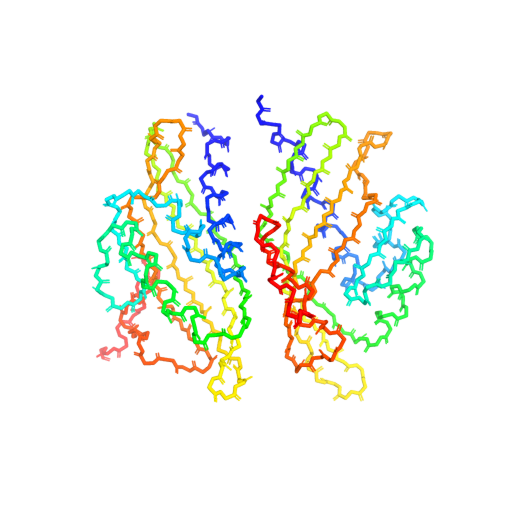.22 155 ALA B O 1
ATOM 2479 N N . SER B 1 156 ? -3.354 -31.625 20.453 1 29.72 156 SER B N 1
ATOM 2480 C CA . SER B 1 156 ? -3.201 -32.781 21.312 1 29.72 156 SER B CA 1
ATOM 2481 C C . SER B 1 156 ? -4.203 -32.75 22.453 1 29.72 156 SER B C 1
ATOM 2483 O O . SER B 1 156 ? -4.523 -31.703 22.984 1 29.72 156 SER B O 1
#

Secondary structure (DSSP, 8-state):
---HHHHHHHHHHHHHHHHHHHTT-HHHHHTTEEEEEEEEESSSPPEESHHHHHHHHHHHHTTEEEEEEEEEEEEEEEETTEEEEEEEEEEEEEETTTS-EEEEEEEEEEEEEEETTEEEEEEEEEEEEEEES--TTS-TT-S--STTS----TT-/---HHHHHHHHHHHHHHHHHHHTT-HHHHHTTEEEEEEEEESSSPPEESHHHHHHHHHHHHTTEEEEEEEEEEEEEEEETTEEEEEEEEEEEEEETTT--EEEEEEEEEEEEEEETTEEEEEEEEEEEEEEES--TTS-TTTS-EETTEE---TT-

Nearest PDB structures (foldseek):
  3cnx-assembly1_B  TM=8.827E-01  e=4.226E-09  Streptomyces avermitilis
  6p7l-assembly1_D  TM=8.375E-01  e=1.118E-08  Streptomyces sp. CM020
  3d9r-assembly2_D  TM=8.642E-01  e=3.145E-08  Pectobacterium atrosepticum
  3bb9-assembly3_E  TM=8.534E-01  e=1.463E-05  Shewanella frigidimarina NCIMB 400
  3bb9-assembly1_A  TM=8.011E-01  e=1.296E-05  Shewanella frigidimarina NCIMB 400

Sequence (312 aa):
MTDLAAIREVEQVFVTYFDRVDAKDPEGAAAVFAEDARIDIMTGRVVEGRDAYARTLAAVLGQYGRTSHHVSNFQVTVDGDRAELMAYVDAVHRMKSDGRIWQLWARIVDVLERRDGEWTVVEHTLHGVDSEPPWDAIPDDWYPGHPDRPFADTASMTDLAAIREVEQVFVTYFDRVDAKDPEGAAAVFAEDARIDIMTGRVVEGRDAYARTLAAVLGQYGRTSHHVSNFQVTVDGDRAELMAYVDAVHRMKSDGRIWQLWARIVDVLERRDGEWTVVEHTLHGVDSEPPWDAIPDDWYPGHPDRPFADTAS